Protein AF-A0A8M1HJE8-F1 (afdb_monomer_lite)

Secondary structure (DSSP, 8-state):
----TTHHHHTTGGG--PPP--------------------------------------------------------------------------------------HHHHHHHHHHHHHHHHHHH---HHHHHHHHHHHHHHHHHHHHHHHHHHHHHHHHHHHHHHHHHHHHHHHHHHHHHHHHHHHHHHHHHHHHHHHHHHHHHHHHHHHHHHHHHHHHHHHHHHHHHHHTTTS-----TTSHHHHHHHHHHHHHHHHHHHHHTT--

Structure (mmCIF, N/CA/C/O backbone):
data_AF-A0A8M1HJE8-F1
#
_entry.id   AF-A0A8M1HJE8-F1
#
loop_
_atom_site.group_PDB
_atom_site.id
_atom_site.type_symbol
_atom_site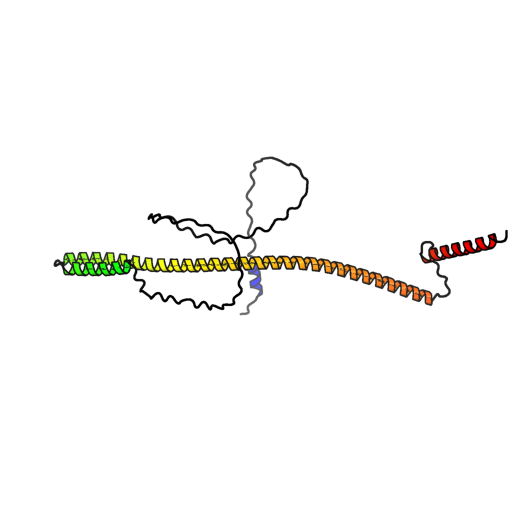.label_atom_id
_atom_site.label_alt_id
_atom_site.label_comp_id
_atom_site.label_asym_id
_atom_site.label_entity_id
_atom_site.label_seq_id
_atom_site.pdbx_PDB_ins_code
_atom_site.Cartn_x
_atom_site.Cartn_y
_atom_site.Cartn_z
_atom_site.occupancy
_atom_site.B_iso_or_equiv
_atom_site.auth_seq_id
_atom_site.auth_comp_id
_atom_site.auth_asym_id
_atom_site.auth_atom_id
_atom_site.pdbx_PDB_model_num
ATOM 1 N N . MET A 1 1 ? -39.196 23.932 -21.242 1.00 43.84 1 MET A N 1
ATOM 2 C CA . MET A 1 1 ? -37.961 24.444 -20.602 1.00 43.84 1 MET A CA 1
ATOM 3 C C . MET A 1 1 ? -36.774 23.650 -21.133 1.00 43.84 1 MET A C 1
ATOM 5 O O . MET A 1 1 ? -36.752 22.443 -20.948 1.00 43.84 1 MET A O 1
ATOM 9 N N . LYS A 1 2 ? -35.851 24.281 -21.873 1.00 47.44 2 LYS A N 1
ATOM 10 C CA . LYS A 1 2 ? -34.682 23.615 -22.482 1.00 47.44 2 LYS A CA 1
ATOM 11 C C . LYS A 1 2 ? -33.424 23.936 -21.665 1.00 47.44 2 LYS A C 1
ATOM 13 O O . LYS A 1 2 ? -33.101 25.103 -21.463 1.00 47.44 2 LYS A O 1
ATOM 18 N N . TRP A 1 3 ? -32.752 22.897 -21.177 1.00 41.84 3 TRP A N 1
ATOM 19 C CA . TRP A 1 3 ? -31.514 22.971 -20.397 1.00 41.84 3 TRP A CA 1
ATOM 20 C C . TRP A 1 3 ? -30.342 23.331 -21.319 1.00 41.84 3 TRP A C 1
ATOM 22 O O . TRP A 1 3 ? -30.126 22.670 -22.330 1.00 41.84 3 TRP A O 1
ATOM 32 N N . ASN A 1 4 ? -29.605 24.397 -20.987 1.00 61.12 4 ASN A N 1
ATOM 33 C CA . ASN A 1 4 ? -28.489 24.896 -21.790 1.00 61.12 4 ASN A CA 1
ATOM 34 C C . ASN A 1 4 ? -27.142 24.677 -21.053 1.00 61.12 4 ASN A C 1
ATOM 36 O O . ASN A 1 4 ? -26.927 25.285 -19.999 1.00 61.12 4 ASN A O 1
ATOM 40 N N . PRO A 1 5 ? -26.221 23.836 -21.564 1.00 53.62 5 PRO A N 1
ATOM 41 C CA . PRO A 1 5 ? -25.025 23.385 -20.836 1.00 53.62 5 PRO A CA 1
ATOM 42 C C . PRO A 1 5 ? -23.894 24.426 -20.723 1.00 53.62 5 PRO A C 1
ATOM 44 O O . PRO A 1 5 ? -22.939 24.217 -19.978 1.00 53.62 5 PRO A O 1
ATOM 47 N N . ARG A 1 6 ? -23.999 25.583 -21.391 1.00 55.69 6 ARG A N 1
ATOM 48 C CA . ARG A 1 6 ? -22.941 26.615 -21.387 1.00 55.69 6 ARG A CA 1
ATOM 49 C C . ARG A 1 6 ? -22.847 27.442 -20.097 1.00 55.69 6 ARG A C 1
ATOM 51 O O . ARG A 1 6 ? -21.785 27.977 -19.813 1.00 55.69 6 ARG A O 1
ATOM 58 N N . LYS A 1 7 ? -23.897 27.498 -19.265 1.00 55.22 7 LYS A N 1
ATOM 59 C CA . LYS A 1 7 ? -23.855 28.229 -17.977 1.00 55.22 7 LYS A CA 1
ATOM 60 C C . LYS A 1 7 ? -23.151 27.469 -16.841 1.00 55.22 7 LYS A C 1
ATOM 62 O O . LYS A 1 7 ? -22.822 28.070 -15.824 1.00 55.22 7 LYS A O 1
ATOM 67 N N . ALA A 1 8 ? -22.897 26.167 -16.995 1.00 52.66 8 ALA A N 1
ATOM 68 C CA . ALA A 1 8 ? -22.261 25.352 -15.954 1.00 52.66 8 ALA A CA 1
ATOM 69 C C . ALA A 1 8 ? -20.721 25.464 -15.938 1.00 52.66 8 ALA A C 1
ATOM 71 O O . ALA A 1 8 ? -20.090 25.156 -14.926 1.00 52.66 8 ALA A O 1
ATOM 72 N N . GLU A 1 9 ? -20.110 25.923 -17.032 1.00 52.03 9 GLU A N 1
ATOM 73 C CA . GLU A 1 9 ? -18.649 26.038 -17.156 1.00 52.03 9 GLU A CA 1
ATOM 74 C C . GLU A 1 9 ? -18.110 27.367 -16.593 1.00 52.03 9 GLU A C 1
ATOM 76 O O . GLU A 1 9 ? -17.032 27.417 -15.998 1.00 52.03 9 GLU A O 1
ATOM 81 N N . GLU A 1 10 ? -18.908 28.434 -16.655 1.00 50.16 10 GLU A N 1
ATOM 82 C CA . GLU A 1 10 ? -18.522 29.774 -16.191 1.00 50.16 10 GLU A CA 1
ATOM 83 C C . GLU A 1 10 ? -18.441 29.873 -14.652 1.00 50.16 10 GLU A C 1
ATOM 85 O O . GLU A 1 10 ? -17.643 30.632 -14.097 1.00 50.16 10 GLU A O 1
ATOM 90 N N . ALA A 1 11 ? -19.178 29.013 -13.938 1.00 51.72 11 ALA A N 1
ATOM 91 C CA . ALA A 1 11 ? -19.132 28.904 -12.478 1.00 51.72 11 ALA A CA 1
ATOM 92 C C . ALA A 1 11 ? -17.887 28.159 -11.946 1.00 51.72 11 ALA A C 1
ATOM 94 O O . ALA A 1 11 ? -17.546 28.295 -10.766 1.00 51.72 11 ALA A O 1
ATOM 95 N N . LYS A 1 12 ? -17.177 27.394 -12.792 1.00 53.75 12 LYS A N 1
ATOM 96 C CA . LYS A 1 12 ? -15.952 26.666 -12.402 1.00 53.75 12 LYS A CA 1
ATOM 97 C C . LYS A 1 12 ? -14.679 27.503 -12.550 1.00 53.75 12 LYS A C 1
ATOM 99 O O . LYS A 1 12 ? -13.723 27.270 -11.815 1.00 53.75 12 LYS A O 1
ATOM 104 N N . ARG A 1 13 ? -14.677 28.535 -13.401 1.00 51.91 13 ARG A N 1
ATOM 105 C CA . ARG A 1 13 ? -13.507 29.411 -13.617 1.00 51.91 13 ARG A CA 1
ATOM 106 C C . ARG A 1 13 ? -13.302 30.489 -12.542 1.00 51.91 13 ARG A C 1
ATOM 108 O O . ARG A 1 13 ? -12.218 31.050 -12.447 1.00 51.91 13 ARG A O 1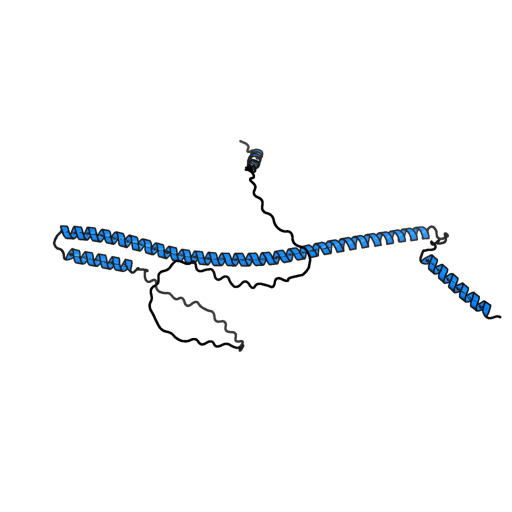
ATOM 115 N N . ARG A 1 14 ? -14.288 30.745 -11.674 1.00 50.72 14 ARG A N 1
ATOM 116 C CA . ARG A 1 14 ? -14.216 31.783 -10.619 1.00 50.72 14 ARG A CA 1
ATOM 117 C C . ARG A 1 14 ? -13.704 31.312 -9.246 1.00 50.72 14 ARG A C 1
ATOM 119 O O . ARG A 1 14 ? -13.730 32.091 -8.300 1.00 50.72 14 ARG A O 1
ATOM 126 N N . ARG A 1 15 ? -13.222 30.068 -9.098 1.00 48.94 15 ARG A N 1
ATOM 127 C CA . ARG A 1 15 ? -12.769 29.517 -7.794 1.00 48.94 15 ARG A CA 1
ATOM 128 C C . ARG A 1 15 ? -11.248 29.444 -7.595 1.00 48.94 15 ARG A C 1
ATOM 130 O O . ARG A 1 15 ? -10.791 28.913 -6.583 1.00 48.94 15 ARG A O 1
ATOM 137 N N . HIS A 1 16 ? -10.455 30.013 -8.499 1.00 46.00 16 HIS A N 1
ATOM 138 C CA . HIS A 1 16 ? -8.995 30.064 -8.371 1.00 46.00 16 HIS A CA 1
ATOM 139 C C . HIS A 1 16 ? -8.468 31.493 -8.456 1.00 46.00 16 HIS A C 1
ATOM 141 O O . HIS A 1 16 ? -7.823 31.854 -9.424 1.00 46.00 16 HIS A O 1
ATOM 147 N N . MET A 1 17 ? -8.730 32.294 -7.424 1.00 43.28 17 MET A N 1
ATOM 148 C CA . MET A 1 17 ? -7.963 33.503 -7.107 1.00 43.28 17 MET A CA 1
ATOM 149 C C . MET A 1 17 ? -8.002 33.691 -5.581 1.00 43.28 17 MET A C 1
ATOM 151 O O . MET A 1 17 ? -9.000 34.148 -5.030 1.00 43.28 17 MET A O 1
ATOM 155 N N . LYS A 1 18 ? -6.935 33.290 -4.878 1.00 44.00 18 LYS A N 1
ATOM 156 C CA . LYS A 1 18 ? -6.679 33.697 -3.485 1.00 44.00 18 LYS A CA 1
ATOM 157 C C . LYS A 1 18 ? -5.630 34.815 -3.516 1.00 44.00 18 LYS A C 1
ATOM 159 O O . LYS A 1 18 ? -4.587 34.600 -4.130 1.00 44.00 18 LYS A O 1
ATOM 164 N N . PRO A 1 19 ? -5.853 35.973 -2.871 1.00 43.25 19 PRO A N 1
ATOM 165 C CA . PRO A 1 19 ? -4.854 37.030 -2.833 1.00 43.25 19 PRO A CA 1
ATOM 166 C C . PRO A 1 19 ? -3.773 36.726 -1.785 1.00 43.25 19 PRO A C 1
ATOM 168 O O . PRO A 1 19 ? -4.069 36.428 -0.625 1.00 43.25 19 PRO A O 1
ATOM 171 N N . VAL A 1 20 ? -2.513 36.833 -2.207 1.00 37.03 20 VAL A N 1
ATOM 172 C CA . VAL A 1 20 ? -1.320 36.843 -1.351 1.00 37.03 20 VAL A CA 1
ATOM 173 C C . VAL A 1 20 ? -1.250 38.197 -0.637 1.00 37.03 20 VAL A C 1
ATOM 175 O O . VAL A 1 20 ? -1.202 39.241 -1.283 1.00 37.03 20 VAL A O 1
ATOM 178 N N . LYS A 1 21 ? -1.252 38.196 0.702 1.00 40.38 21 LYS A N 1
ATOM 179 C CA . LYS A 1 21 ? -0.988 39.391 1.518 1.00 40.38 21 LYS A CA 1
ATOM 180 C C . LYS A 1 21 ? 0.498 39.450 1.874 1.00 40.38 21 LYS A C 1
ATOM 182 O O . LYS A 1 21 ? 0.965 38.690 2.715 1.00 40.38 21 LYS A O 1
ATOM 187 N N . ASN A 1 22 ? 1.205 40.394 1.256 1.00 36.53 22 ASN A N 1
ATOM 188 C CA . ASN A 1 22 ? 2.530 40.856 1.664 1.00 36.53 22 ASN A CA 1
ATOM 189 C C . ASN A 1 22 ? 2.444 41.666 2.967 1.00 36.53 22 ASN A C 1
ATOM 191 O O . ASN A 1 22 ? 1.660 42.613 3.045 1.00 36.53 22 ASN A O 1
ATOM 195 N N . LYS A 1 23 ? 3.314 41.371 3.942 1.00 42.19 23 LYS A N 1
ATOM 196 C CA . LYS A 1 23 ? 3.724 42.319 4.991 1.00 42.19 23 LYS A CA 1
ATOM 197 C C . LYS A 1 23 ? 5.220 42.177 5.303 1.00 42.19 23 LYS A C 1
ATOM 199 O O . LYS A 1 23 ? 5.640 41.250 5.977 1.00 42.19 23 LYS A O 1
ATOM 204 N N . GLN A 1 24 ? 5.954 43.134 4.737 1.00 35.38 24 GLN A N 1
ATOM 205 C CA . GLN A 1 24 ? 7.073 43.929 5.259 1.00 35.38 24 GLN A CA 1
ATOM 206 C C . GLN A 1 24 ? 8.251 43.286 6.017 1.00 35.38 24 GLN A C 1
ATOM 208 O O . GLN A 1 24 ? 8.128 42.650 7.057 1.00 35.38 24 GLN A O 1
ATOM 213 N N . MET A 1 25 ? 9.424 43.650 5.490 1.00 33.28 25 MET A N 1
ATOM 214 C CA . MET A 1 25 ? 10.773 43.595 6.047 1.00 33.28 25 MET A CA 1
ATOM 215 C C . MET A 1 25 ? 10.902 44.254 7.428 1.00 33.28 25 MET A C 1
ATOM 217 O O . MET A 1 25 ? 10.361 45.337 7.632 1.00 33.28 25 MET A O 1
ATOM 221 N N . LYS A 1 26 ? 11.770 43.692 8.284 1.00 35.47 26 LYS A N 1
ATOM 222 C CA . LYS A 1 26 ? 12.754 44.440 9.090 1.00 35.47 26 LYS A CA 1
ATOM 223 C C . LYS A 1 26 ? 14.004 43.576 9.332 1.00 35.47 26 LYS A C 1
ATOM 225 O O . LYS A 1 26 ? 13.931 42.385 9.604 1.00 35.47 26 LYS A O 1
ATOM 230 N N . THR A 1 27 ? 15.142 44.229 9.139 1.00 35.28 27 THR A N 1
ATOM 231 C CA . THR A 1 27 ? 16.547 43.794 9.153 1.00 35.28 27 THR A CA 1
ATOM 232 C C . THR A 1 27 ? 17.050 43.293 10.508 1.00 35.28 27 THR A C 1
ATOM 234 O O . THR A 1 27 ? 16.690 43.925 11.489 1.00 35.28 27 THR A O 1
ATOM 237 N N . VAL A 1 28 ? 18.007 42.345 10.542 1.00 31.89 28 VAL A N 1
ATOM 238 C CA . VAL A 1 28 ? 19.292 42.450 11.288 1.00 31.89 28 VAL A CA 1
ATOM 239 C C . VAL A 1 28 ? 20.344 41.511 10.660 1.00 31.89 28 VAL A C 1
ATOM 241 O O . VAL A 1 28 ? 20.103 40.333 10.418 1.00 31.89 28 VAL A O 1
ATOM 244 N N . ARG A 1 29 ? 21.531 42.075 10.406 1.00 34.72 29 ARG A N 1
ATOM 245 C CA . ARG A 1 29 ? 22.786 41.444 9.959 1.00 34.72 29 ARG A CA 1
ATOM 246 C C . ARG A 1 29 ? 23.290 40.357 10.924 1.00 34.72 29 ARG A C 1
ATOM 248 O O . ARG A 1 29 ? 23.329 40.610 12.123 1.00 34.72 29 ARG A O 1
ATOM 255 N N . LYS A 1 30 ? 23.912 39.291 10.402 1.00 33.78 30 LYS A N 1
ATOM 256 C CA . LYS A 1 30 ? 25.229 38.817 10.886 1.00 33.78 30 LYS A CA 1
ATOM 257 C C . LYS A 1 30 ? 25.931 37.919 9.859 1.00 33.78 30 LYS A C 1
ATOM 259 O O . LYS A 1 30 ? 25.316 37.213 9.075 1.00 33.78 30 LYS A O 1
ATOM 264 N N . ARG A 1 31 ? 27.248 38.094 9.850 1.00 32.72 31 ARG A N 1
ATOM 265 C CA . ARG A 1 31 ? 28.279 37.756 8.863 1.00 32.72 31 ARG A CA 1
ATOM 266 C C . ARG A 1 31 ? 28.996 36.462 9.262 1.00 32.72 31 ARG A C 1
ATOM 268 O O . ARG A 1 31 ? 29.091 36.203 10.457 1.00 32.72 31 ARG A O 1
ATOM 275 N N . SER A 1 32 ? 29.604 35.796 8.270 1.00 30.22 32 SER A N 1
ATOM 276 C CA . SER A 1 32 ? 30.678 34.765 8.298 1.00 30.22 32 SER A CA 1
ATOM 277 C C . SER A 1 32 ? 30.216 33.428 7.704 1.00 30.22 32 SER A C 1
ATOM 279 O O . SER A 1 32 ? 29.092 33.027 7.949 1.00 30.22 32 SER A O 1
ATOM 281 N N . LYS A 1 33 ? 30.976 32.684 6.895 1.00 31.39 33 LYS A N 1
ATOM 282 C CA . LYS A 1 33 ? 32.344 32.780 6.353 1.00 31.39 33 LYS A CA 1
ATOM 283 C C . LYS A 1 33 ? 32.373 31.836 5.134 1.00 31.39 33 LYS A C 1
ATOM 285 O O . LYS A 1 33 ? 31.852 30.731 5.219 1.00 31.39 33 LYS A O 1
ATOM 290 N N . LEU A 1 34 ? 32.984 32.271 4.034 1.00 33.50 34 LEU A N 1
ATOM 291 C CA . LEU A 1 34 ? 33.408 31.418 2.919 1.00 33.50 34 LEU A CA 1
ATOM 292 C C . LEU A 1 34 ? 34.716 30.723 3.304 1.00 33.50 34 LEU A C 1
ATOM 294 O O . LEU A 1 34 ? 35.646 31.428 3.692 1.00 33.50 34 LEU A O 1
ATOM 298 N N . ILE A 1 35 ? 34.803 29.398 3.149 1.00 33.41 35 ILE A N 1
ATOM 299 C CA . ILE A 1 35 ? 36.072 28.667 3.017 1.00 33.41 35 ILE A CA 1
ATOM 300 C C . ILE A 1 35 ? 35.900 27.521 2.005 1.00 33.41 35 ILE A C 1
ATOM 302 O O . ILE A 1 35 ? 35.120 26.606 2.232 1.00 33.41 35 ILE A O 1
ATOM 306 N N . SER A 1 36 ? 36.687 27.641 0.931 1.00 28.95 36 SER A N 1
ATOM 307 C CA . SER A 1 36 ? 37.431 26.618 0.177 1.00 28.95 36 SER A CA 1
ATOM 308 C C . SER A 1 36 ? 36.707 25.444 -0.489 1.00 28.95 36 SER A C 1
ATOM 310 O O . SER A 1 36 ? 36.021 24.655 0.146 1.00 28.95 36 SER A O 1
ATOM 312 N N . GLY A 1 37 ? 36.978 25.285 -1.789 1.00 27.31 37 GLY A N 1
ATOM 313 C CA . GLY A 1 37 ? 36.581 24.129 -2.589 1.00 27.31 37 GLY A CA 1
ATOM 314 C C . GLY A 1 37 ? 37.607 22.989 -2.646 1.00 27.31 37 GLY A C 1
ATOM 315 O O . GLY A 1 37 ? 38.661 23.059 -2.011 1.00 27.31 37 GLY A O 1
ATOM 316 N N . ARG A 1 38 ? 37.277 22.028 -3.536 1.00 30.14 38 ARG A N 1
ATOM 317 C CA . ARG A 1 38 ? 38.020 20.818 -3.982 1.00 30.14 38 ARG A CA 1
ATOM 318 C C . ARG A 1 38 ? 38.029 19.691 -2.927 1.00 30.14 38 ARG A C 1
ATOM 320 O O . ARG A 1 38 ? 38.226 19.983 -1.763 1.00 30.14 38 ARG A O 1
ATOM 327 N N . SER A 1 39 ? 37.804 18.404 -3.200 1.00 28.06 39 SER A N 1
ATOM 328 C CA . SER A 1 39 ? 37.804 17.523 -4.387 1.00 28.06 39 SER A CA 1
ATOM 329 C C . SER A 1 39 ? 36.926 16.278 -4.105 1.00 28.06 39 SER A C 1
ATOM 331 O O . SER A 1 39 ? 36.383 16.188 -3.010 1.00 28.06 39 SER A O 1
ATOM 333 N N . SER A 1 40 ? 36.833 15.354 -5.079 1.00 31.95 40 SER A N 1
ATOM 334 C CA . SER A 1 40 ? 36.495 13.907 -5.026 1.00 31.95 40 SER A CA 1
ATOM 335 C C . SER A 1 40 ? 36.413 13.255 -3.632 1.00 31.95 40 SER A C 1
ATOM 337 O O . SER A 1 40 ? 37.201 13.583 -2.758 1.00 31.95 40 SER A O 1
ATOM 339 N N . ASP A 1 41 ? 35.564 12.267 -3.358 1.00 26.31 41 ASP A N 1
ATOM 340 C CA . ASP A 1 41 ? 35.343 11.040 -4.124 1.00 26.31 41 ASP A CA 1
ATOM 341 C C . ASP A 1 41 ? 34.087 10.312 -3.592 1.00 26.31 41 ASP A C 1
ATOM 343 O O . ASP A 1 41 ? 33.594 10.587 -2.499 1.00 26.31 41 ASP A O 1
ATOM 347 N N . SER A 1 42 ? 33.591 9.409 -4.425 1.00 40.16 42 SER A N 1
ATOM 348 C CA . SER A 1 42 ? 32.576 8.371 -4.261 1.00 40.16 42 SER A CA 1
ATOM 349 C C . SER A 1 42 ? 32.351 7.847 -2.835 1.00 40.16 42 SER A C 1
ATOM 351 O O . SER A 1 42 ? 33.286 7.420 -2.164 1.00 40.16 42 SER A O 1
ATOM 353 N N . GLN A 1 43 ? 31.082 7.736 -2.425 1.00 30.38 43 GLN A N 1
ATOM 354 C CA . GLN A 1 43 ? 30.695 6.830 -1.344 1.00 30.38 43 GLN A CA 1
ATOM 355 C C . GLN A 1 43 ? 29.406 6.088 -1.704 1.00 30.38 43 GLN A C 1
ATOM 357 O O . GLN A 1 43 ? 28.329 6.673 -1.833 1.00 30.38 43 GLN A O 1
ATOM 362 N N . GLU A 1 44 ? 29.563 4.779 -1.894 1.00 36.62 44 GLU A N 1
ATOM 363 C CA . GLU A 1 44 ? 28.493 3.794 -1.909 1.00 36.62 44 GLU A CA 1
ATOM 364 C C . GLU A 1 44 ? 27.800 3.781 -0.542 1.00 36.62 44 GLU A C 1
ATOM 366 O O . GLU A 1 44 ? 28.408 3.466 0.482 1.00 36.62 44 GLU A O 1
ATOM 371 N N . GLU A 1 45 ? 26.510 4.107 -0.512 1.00 30.48 45 GLU A N 1
ATOM 372 C CA . GLU A 1 45 ? 25.685 3.895 0.674 1.00 30.48 45 GLU A CA 1
ATOM 373 C C . GLU A 1 45 ? 25.160 2.459 0.653 1.00 30.48 45 GLU A C 1
ATOM 375 O O . GLU A 1 45 ? 24.249 2.089 -0.093 1.00 30.48 45 GLU A O 1
ATOM 380 N N . SER A 1 46 ? 25.818 1.660 1.488 1.00 33.22 46 SER A N 1
ATOM 381 C CA . SER A 1 46 ? 25.480 0.291 1.840 1.00 33.22 46 SER A CA 1
ATOM 382 C C . SER A 1 46 ? 24.058 0.165 2.389 1.00 33.22 46 SER A C 1
ATOM 384 O O . SER A 1 46 ? 23.548 1.001 3.137 1.00 33.22 46 SER A O 1
ATOM 386 N N . GLU A 1 47 ? 23.440 -0.954 2.032 1.00 40.25 47 GLU A N 1
ATOM 387 C CA . GLU A 1 47 ? 22.111 -1.393 2.429 1.00 40.25 47 GLU A CA 1
ATOM 388 C C . GLU A 1 47 ? 21.933 -1.394 3.955 1.00 40.25 47 GLU A C 1
ATOM 390 O O . GLU A 1 47 ? 22.431 -2.261 4.677 1.00 40.25 47 GLU A O 1
ATOM 395 N N . SER A 1 48 ? 21.152 -0.442 4.470 1.00 34.53 48 SER A N 1
ATOM 396 C CA . SER A 1 48 ? 20.653 -0.528 5.840 1.00 34.53 48 SER A CA 1
ATOM 397 C C . SER A 1 48 ? 19.427 -1.441 5.873 1.00 34.53 48 SER A C 1
ATOM 399 O O . SER A 1 48 ? 18.314 -1.086 5.480 1.00 34.53 48 SER A O 1
ATOM 401 N N . GLY A 1 49 ? 19.653 -2.667 6.350 1.00 34.22 49 GLY A N 1
ATOM 402 C CA . GLY A 1 49 ? 18.604 -3.629 6.659 1.00 34.22 49 GLY A CA 1
ATOM 403 C C . GLY A 1 49 ? 17.538 -2.998 7.553 1.00 34.22 49 GLY A C 1
ATOM 404 O O . GLY A 1 49 ? 17.803 -2.574 8.683 1.00 34.22 49 GLY A O 1
ATOM 405 N N . THR A 1 50 ? 16.306 -2.948 7.051 1.00 36.22 50 THR A N 1
ATOM 406 C CA . THR A 1 50 ? 15.151 -2.478 7.810 1.00 36.22 50 THR A CA 1
ATOM 407 C C . THR A 1 50 ? 14.794 -3.529 8.853 1.00 36.22 50 THR A C 1
ATOM 409 O O . THR A 1 50 ? 14.032 -4.468 8.630 1.00 36.22 50 THR A O 1
ATOM 412 N N . LYS A 1 51 ? 15.384 -3.364 10.040 1.00 37.12 51 LYS A N 1
ATOM 413 C CA . LYS A 1 51 ? 14.939 -4.014 11.271 1.00 37.12 51 LYS A CA 1
ATOM 414 C C . LYS A 1 51 ? 13.437 -3.778 11.405 1.00 37.12 51 LYS A C 1
ATOM 416 O O . LYS A 1 51 ? 12.995 -2.631 11.450 1.00 37.12 51 LYS A O 1
ATOM 421 N N . GLN A 1 52 ? 12.679 -4.873 11.464 1.00 49.00 52 GLN A N 1
ATOM 422 C CA . GLN A 1 52 ? 11.246 -4.893 11.734 1.00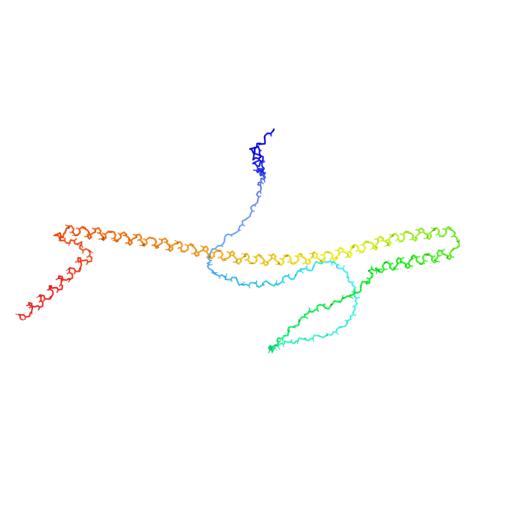 49.00 52 GLN A CA 1
ATOM 423 C C . GLN A 1 52 ? 10.912 -3.905 12.852 1.00 49.00 52 GLN A C 1
ATOM 425 O O . GLN A 1 52 ? 11.255 -4.106 14.022 1.00 49.00 52 GLN A O 1
ATOM 430 N N . GLN A 1 53 ? 10.237 -2.821 12.482 1.00 46.50 53 GLN A N 1
ATOM 431 C CA . GLN A 1 53 ? 9.722 -1.848 13.423 1.00 46.50 53 GLN A CA 1
ATOM 432 C C . GLN A 1 53 ? 8.531 -2.487 14.137 1.00 46.50 53 GLN A C 1
ATOM 434 O O . GLN A 1 53 ? 7.379 -2.356 13.732 1.00 46.50 53 GLN A O 1
ATOM 439 N N . LYS A 1 54 ? 8.846 -3.220 15.208 1.00 44.97 54 LYS A N 1
ATOM 440 C CA . LYS A 1 54 ? 7.908 -3.706 16.218 1.00 44.97 54 LYS A CA 1
ATOM 441 C C . LYS A 1 54 ? 6.996 -2.536 16.584 1.00 44.97 54 LYS A C 1
ATOM 443 O O . LYS A 1 54 ? 7.470 -1.549 17.150 1.00 44.97 54 LYS A O 1
ATOM 448 N N . CYS A 1 55 ? 5.724 -2.609 16.183 1.00 40.38 55 CYS A N 1
ATOM 449 C CA . CYS A 1 55 ? 4.747 -1.558 16.438 1.00 40.38 55 CYS A CA 1
ATOM 450 C C . CYS A 1 55 ? 4.827 -1.170 17.915 1.00 40.38 55 CYS A C 1
ATOM 452 O O . CYS A 1 55 ? 4.645 -2.012 18.798 1.00 40.38 55 CYS A O 1
ATOM 454 N N . ARG A 1 56 ? 5.197 0.091 18.167 1.00 41.66 56 ARG A N 1
ATOM 455 C CA . ARG A 1 56 ? 5.341 0.629 19.514 1.00 41.66 56 ARG A CA 1
ATOM 456 C C . ARG A 1 56 ? 4.026 0.407 20.251 1.00 41.66 56 ARG A C 1
ATOM 458 O O . ARG A 1 56 ? 2.969 0.853 19.812 1.00 41.66 56 ARG A O 1
ATOM 465 N N . LYS A 1 57 ? 4.133 -0.329 21.353 1.00 41.47 57 LYS A N 1
ATOM 466 C CA . LYS A 1 57 ? 3.097 -0.527 22.359 1.00 41.47 57 LYS A CA 1
ATOM 467 C C . LYS A 1 57 ? 2.641 0.869 22.786 1.00 41.47 57 LYS A C 1
ATOM 469 O O . LYS A 1 57 ? 3.457 1.645 23.276 1.00 41.47 57 LYS A O 1
ATOM 474 N N . VAL A 1 58 ? 1.385 1.208 22.510 1.00 36.00 58 VAL A N 1
ATOM 475 C CA . VAL A 1 58 ? 0.768 2.443 23.000 1.00 36.00 58 VAL A CA 1
ATOM 476 C C . VAL A 1 58 ? 0.821 2.366 24.523 1.00 36.00 58 VAL A C 1
ATOM 478 O O . VAL A 1 58 ? 0.204 1.488 25.125 1.00 36.00 58 VAL A O 1
ATOM 481 N N . LEU A 1 59 ? 1.672 3.204 25.112 1.00 36.66 59 LEU A N 1
ATOM 482 C CA . LEU A 1 59 ? 1.854 3.332 26.550 1.00 36.66 59 LEU A CA 1
ATOM 483 C C . LEU A 1 59 ? 0.549 3.869 27.145 1.00 36.66 59 LEU A C 1
ATOM 485 O O . LEU A 1 59 ? 0.113 4.962 26.796 1.00 36.66 59 LEU A O 1
ATOM 489 N N . SER A 1 60 ? -0.056 3.078 28.027 1.00 30.89 60 SER A N 1
ATOM 490 C CA . SER A 1 60 ? -1.004 3.548 29.032 1.00 30.89 60 SER A CA 1
ATOM 491 C C . SER A 1 60 ? -0.291 3.435 30.377 1.00 30.89 60 SER A C 1
ATOM 493 O O . SER A 1 60 ? 0.322 2.405 30.652 1.00 30.89 60 SER A O 1
ATOM 495 N N . SER A 1 61 ? -0.322 4.537 31.117 1.00 31.67 61 SER A N 1
ATOM 496 C CA . SER A 1 61 ? 0.480 4.887 32.292 1.00 31.67 61 SER A CA 1
ATOM 497 C C . SER A 1 61 ? 0.384 3.911 33.474 1.00 31.67 61 SER A C 1
ATOM 499 O O . SER A 1 61 ? -0.687 3.371 33.725 1.00 31.67 61 SER A O 1
ATOM 501 N N . GLU A 1 62 ? 1.532 3.739 34.145 1.00 36.06 62 GLU A N 1
ATOM 502 C CA . GLU A 1 62 ? 1.780 3.620 35.597 1.00 36.06 62 GLU A CA 1
ATOM 503 C C . GLU A 1 62 ? 0.594 3.221 36.497 1.00 36.06 62 GLU A C 1
ATOM 505 O O . GLU A 1 62 ? -0.291 4.042 36.681 1.00 36.06 62 GLU A O 1
ATOM 510 N N . GLU A 1 63 ? 0.639 2.027 37.108 1.00 32.06 63 GLU A N 1
ATOM 511 C CA . GLU A 1 63 ? 0.565 1.816 38.570 1.00 32.06 63 GLU A CA 1
ATOM 512 C C . GLU A 1 63 ? 1.314 0.510 38.906 1.00 32.06 63 GLU A C 1
ATOM 514 O O . GLU A 1 63 ? 1.208 -0.494 38.195 1.00 32.06 63 GLU A O 1
ATOM 519 N N . LYS A 1 64 ? 2.163 0.570 39.937 1.00 37.50 64 LYS A N 1
ATOM 520 C CA . LYS A 1 64 ? 2.978 -0.534 40.449 1.00 37.50 64 LYS A CA 1
ATOM 521 C C . LYS A 1 64 ? 2.229 -1.224 41.579 1.00 37.50 64 LYS A C 1
ATOM 523 O O . LYS A 1 64 ? 1.891 -0.551 42.542 1.00 37.50 64 LYS A O 1
ATOM 528 N N . GLU A 1 65 ? 2.155 -2.548 41.541 1.00 33.12 65 GLU A N 1
ATOM 529 C CA . GLU A 1 65 ? 2.053 -3.355 42.756 1.00 33.12 65 GLU A CA 1
ATOM 530 C C . GLU A 1 65 ? 3.072 -4.497 42.677 1.00 33.12 65 GLU A C 1
ATOM 532 O O . GLU A 1 65 ? 3.196 -5.198 41.670 1.00 33.12 65 GLU A O 1
ATOM 537 N N . HIS A 1 66 ? 3.888 -4.561 43.726 1.00 36.16 66 HIS A N 1
ATOM 538 C CA . HIS A 1 66 ? 4.879 -5.586 44.012 1.00 36.16 66 HIS A CA 1
ATOM 539 C C . HIS A 1 66 ? 4.166 -6.884 44.398 1.00 36.16 66 HIS A C 1
ATOM 541 O O . HIS A 1 66 ? 3.305 -6.842 45.266 1.00 36.16 66 HIS A O 1
ATOM 547 N N . GLU A 1 67 ? 4.615 -8.024 43.875 1.00 35.31 67 GLU A N 1
ATOM 548 C CA . GLU A 1 67 ? 4.884 -9.177 44.738 1.00 35.31 67 GLU A CA 1
ATOM 549 C C . GLU A 1 67 ? 5.888 -10.140 44.091 1.00 35.31 67 GLU A C 1
ATOM 551 O O . GLU A 1 67 ? 5.867 -10.415 42.889 1.00 35.31 67 GLU A O 1
ATOM 556 N N . ASP A 1 68 ? 6.829 -10.569 44.926 1.00 32.69 68 ASP A N 1
ATOM 557 C CA . ASP A 1 68 ? 7.997 -11.384 44.632 1.00 32.69 68 ASP A CA 1
ATOM 558 C C . ASP A 1 68 ? 7.638 -12.837 44.307 1.00 32.69 68 ASP A C 1
ATOM 560 O O . ASP A 1 68 ? 6.899 -13.471 45.051 1.00 32.69 68 ASP A O 1
ATOM 564 N N . THR A 1 69 ? 8.277 -13.438 43.295 1.00 36.47 69 THR A N 1
ATOM 565 C CA . THR A 1 69 ? 8.607 -14.878 43.321 1.00 36.47 69 THR A CA 1
ATOM 566 C C . THR A 1 69 ? 9.846 -15.177 42.459 1.00 36.47 69 THR A C 1
ATOM 568 O O . THR A 1 69 ? 9.801 -15.228 41.233 1.00 36.47 69 THR A O 1
ATOM 571 N N . SER A 1 70 ? 10.972 -15.298 43.168 1.00 35.19 70 SER A N 1
ATOM 572 C CA . SER A 1 70 ? 12.147 -16.171 42.975 1.00 35.19 70 SER A CA 1
ATOM 573 C C . SER A 1 70 ? 12.652 -16.588 41.570 1.00 35.19 70 SER A C 1
ATOM 575 O O . SER A 1 70 ? 12.120 -17.436 40.864 1.00 35.19 70 SER A O 1
ATOM 577 N N . TRP A 1 71 ? 13.848 -16.069 41.273 1.00 31.83 71 TRP A N 1
ATOM 578 C CA . TRP A 1 71 ? 15.018 -16.664 40.607 1.00 31.83 71 TRP A CA 1
ATOM 579 C C . TRP A 1 71 ? 14.973 -18.131 40.120 1.00 31.83 71 TRP A C 1
ATOM 581 O O . TRP A 1 71 ? 15.000 -19.059 40.925 1.00 31.83 71 TRP A O 1
ATOM 591 N N . ALA A 1 72 ? 15.206 -18.335 38.813 1.00 32.78 72 ALA A N 1
ATOM 592 C CA . ALA A 1 72 ? 15.958 -19.493 38.306 1.00 32.78 72 ALA A CA 1
ATOM 593 C C . ALA A 1 72 ? 16.664 -19.218 36.954 1.00 32.78 72 ALA A C 1
ATOM 595 O O . ALA A 1 72 ? 16.073 -19.276 35.884 1.00 32.78 72 ALA A O 1
ATOM 596 N N . LYS A 1 73 ? 17.966 -18.931 37.072 1.00 34.97 73 LYS A N 1
ATOM 597 C CA . LYS A 1 73 ? 19.124 -19.348 36.250 1.00 34.97 73 LYS A CA 1
ATOM 598 C C . LYS A 1 73 ? 19.089 -19.225 34.712 1.00 34.97 73 LYS A C 1
ATOM 600 O O . LYS A 1 73 ? 18.443 -19.963 33.981 1.00 34.97 73 LYS A O 1
ATOM 605 N N . VAL A 1 74 ? 20.008 -18.373 34.257 1.00 38.16 74 VAL A N 1
ATOM 606 C CA . VAL A 1 74 ? 20.669 -18.352 32.947 1.00 38.16 74 VAL A CA 1
ATOM 607 C C . VAL A 1 74 ? 21.210 -19.735 32.559 1.00 38.16 74 VAL A C 1
ATOM 609 O O . VAL A 1 74 ? 22.005 -20.312 33.297 1.00 38.16 74 VAL A O 1
ATOM 612 N N . SER A 1 75 ? 20.935 -20.179 31.333 1.00 37.97 75 SER A N 1
ATOM 613 C CA . SER A 1 75 ? 21.918 -20.929 30.546 1.00 37.97 75 SER A CA 1
ATOM 614 C C . SER A 1 75 ? 21.818 -20.548 29.066 1.00 37.97 75 SER A C 1
ATOM 616 O O . SER A 1 75 ? 20.820 -20.748 28.377 1.00 37.97 75 SER A O 1
ATOM 618 N N . ARG A 1 76 ? 22.892 -19.918 28.581 1.00 38.94 76 ARG A N 1
ATOM 619 C CA . ARG A 1 76 ? 23.187 -19.756 27.157 1.00 38.94 76 ARG A CA 1
ATOM 620 C C . ARG A 1 76 ? 23.788 -21.073 26.680 1.00 38.94 76 ARG A C 1
ATOM 622 O O . ARG A 1 76 ? 24.773 -21.518 27.255 1.00 38.94 76 ARG A O 1
ATOM 629 N N . SER A 1 77 ? 23.280 -21.622 25.587 1.00 35.97 77 SER A N 1
ATOM 630 C CA . SER A 1 77 ? 24.018 -22.581 24.768 1.00 35.97 77 SER A CA 1
ATOM 631 C C . SER A 1 77 ? 23.844 -22.201 23.302 1.00 35.97 77 SER A C 1
ATOM 633 O O . SER A 1 77 ? 22.731 -22.044 22.802 1.00 35.97 77 SER A O 1
ATOM 635 N N . ARG A 1 78 ? 24.975 -21.953 22.642 1.00 37.53 78 ARG A N 1
ATOM 636 C CA . ARG A 1 78 ? 25.094 -21.788 21.196 1.00 37.53 78 ARG A CA 1
ATOM 637 C C . ARG A 1 78 ? 25.486 -23.146 20.606 1.00 37.53 78 ARG A C 1
ATOM 639 O O . ARG A 1 78 ? 26.375 -23.783 21.154 1.00 37.53 78 ARG A O 1
ATOM 646 N N . LYS A 1 79 ? 24.979 -23.391 19.389 1.00 34.56 79 LYS A N 1
ATOM 647 C CA . LYS A 1 79 ? 25.686 -23.923 18.201 1.00 34.56 79 LYS A CA 1
ATOM 648 C C . LYS A 1 79 ? 25.224 -25.304 17.685 1.00 34.56 79 LYS A C 1
ATOM 650 O O . LYS A 1 79 ? 25.382 -26.321 18.338 1.00 34.56 79 LYS A O 1
ATOM 655 N N . SER A 1 80 ? 24.805 -25.242 16.414 1.00 31.91 80 SER A N 1
ATOM 656 C CA . SER A 1 80 ? 24.994 -26.201 15.310 1.00 31.91 80 SER A CA 1
ATOM 657 C C . SER A 1 80 ? 24.008 -27.351 15.056 1.00 31.91 80 SER A C 1
ATOM 659 O O . SER A 1 80 ? 23.969 -28.350 15.754 1.00 31.91 80 SER A O 1
ATOM 661 N N . SER A 1 81 ? 23.299 -27.180 13.929 1.00 36.56 81 SER A N 1
ATOM 662 C CA . SER A 1 81 ? 23.184 -28.087 12.771 1.00 36.56 81 SER A CA 1
ATOM 663 C C . SER A 1 81 ? 23.060 -29.597 12.999 1.00 36.56 81 SER A C 1
ATOM 665 O O . SER A 1 81 ? 24.042 -30.272 13.295 1.00 36.56 81 SER A O 1
ATOM 667 N N . SER A 1 82 ? 21.914 -30.141 12.596 1.00 34.81 82 SER A N 1
ATOM 668 C CA . SER A 1 82 ? 21.858 -31.346 11.762 1.00 34.81 82 SER A CA 1
ATOM 669 C C . SER A 1 82 ? 20.563 -31.331 10.961 1.00 34.81 82 SER A C 1
ATOM 671 O O . SER A 1 82 ? 19.471 -31.267 11.521 1.00 34.81 82 SER A O 1
ATOM 673 N N . GLY A 1 83 ? 20.707 -31.310 9.637 1.00 35.53 83 GLY A N 1
ATOM 674 C CA . GLY A 1 83 ? 19.602 -31.497 8.716 1.00 35.53 83 GLY A CA 1
ATOM 675 C C . GLY A 1 83 ? 19.176 -32.955 8.735 1.00 35.53 83 GLY A C 1
ATOM 676 O O . GLY A 1 83 ? 20.009 -33.844 8.598 1.00 35.53 83 GLY A O 1
ATOM 677 N N . THR A 1 84 ? 17.880 -33.188 8.880 1.00 34.91 84 THR A N 1
ATOM 678 C CA . THR A 1 84 ? 17.246 -34.425 8.438 1.00 34.91 84 THR A CA 1
ATOM 679 C C . THR A 1 84 ? 15.927 -34.054 7.781 1.00 34.91 84 THR A C 1
ATOM 681 O O . THR A 1 84 ? 15.046 -33.431 8.367 1.00 34.91 84 THR A O 1
ATOM 684 N N . SER A 1 85 ? 15.875 -34.372 6.494 1.00 42.00 85 SER A N 1
ATOM 685 C CA . SER A 1 85 ? 14.683 -34.425 5.666 1.00 42.00 85 SER A CA 1
ATOM 686 C C . SER A 1 85 ? 13.767 -35.513 6.220 1.00 42.00 85 SER A C 1
ATOM 688 O O . SER A 1 85 ? 14.146 -36.683 6.202 1.00 42.00 85 SER A O 1
ATOM 690 N N . ALA A 1 86 ? 12.572 -35.141 6.661 1.00 36.09 86 ALA A N 1
ATOM 691 C CA . ALA A 1 86 ? 11.436 -36.046 6.690 1.00 36.09 86 ALA A CA 1
ATOM 692 C C . ALA A 1 86 ? 10.155 -35.223 6.568 1.00 36.09 86 ALA A C 1
ATOM 694 O O . ALA A 1 86 ? 9.806 -34.421 7.435 1.00 36.09 86 ALA A O 1
ATOM 695 N N . ASP A 1 87 ? 9.524 -35.428 5.424 1.00 43.66 87 ASP A N 1
ATOM 696 C CA . ASP A 1 87 ? 8.164 -35.069 5.082 1.00 43.66 87 ASP A CA 1
ATOM 697 C C . ASP A 1 87 ? 7.198 -35.498 6.199 1.00 43.66 87 ASP A C 1
ATOM 699 O O . ASP A 1 87 ? 7.181 -36.656 6.620 1.00 43.66 87 ASP A O 1
ATOM 703 N N . ALA A 1 88 ? 6.444 -34.543 6.732 1.00 42.25 88 ALA A N 1
ATOM 704 C CA . ALA A 1 88 ? 5.366 -34.799 7.676 1.00 42.25 88 ALA A CA 1
ATOM 705 C C . ALA A 1 88 ? 4.370 -33.645 7.589 1.00 42.25 88 ALA A C 1
ATOM 707 O O . ALA A 1 88 ? 4.407 -32.677 8.355 1.00 42.25 88 ALA A O 1
ATOM 708 N N . GLU A 1 89 ? 3.474 -33.778 6.619 1.00 50.16 89 GLU A N 1
ATOM 709 C CA . GLU A 1 89 ? 2.212 -33.066 6.499 1.00 50.16 89 GLU A CA 1
ATOM 710 C C . GLU A 1 89 ? 1.399 -33.220 7.800 1.00 50.16 89 GLU A C 1
ATOM 712 O O . GLU A 1 89 ? 0.601 -34.134 7.985 1.00 50.16 89 GLU A O 1
ATOM 717 N N . LYS A 1 90 ? 1.645 -32.331 8.769 1.00 43.31 90 LYS A N 1
ATOM 718 C CA . LYS A 1 90 ? 0.806 -32.175 9.960 1.00 43.31 90 LYS A CA 1
ATOM 719 C C . LYS A 1 90 ? -0.162 -31.030 9.725 1.00 43.31 90 LYS A C 1
ATOM 721 O O . LYS A 1 90 ? 0.131 -29.860 9.981 1.00 43.31 90 LYS A O 1
ATOM 726 N N . THR A 1 91 ? -1.347 -31.406 9.261 1.00 42.31 91 THR A N 1
ATOM 727 C CA . THR A 1 91 ? -2.580 -30.630 9.369 1.00 42.31 91 THR A CA 1
ATOM 728 C C . THR A 1 91 ? -2.761 -30.171 10.816 1.00 42.31 91 THR A C 1
ATOM 730 O O . THR A 1 91 ? -3.158 -30.940 11.691 1.00 42.31 91 THR A O 1
ATOM 733 N N . ASN A 1 92 ? -2.440 -28.907 11.084 1.00 40.47 92 ASN A N 1
ATOM 734 C CA . ASN A 1 92 ? -2.760 -28.259 12.347 1.00 40.47 92 ASN A CA 1
ATOM 735 C C . ASN A 1 92 ? -4.257 -27.941 12.333 1.00 40.47 92 ASN A C 1
ATOM 737 O O . ASN A 1 92 ? -4.671 -26.871 11.890 1.00 40.47 92 ASN A O 1
ATOM 741 N N . ILE A 1 93 ? -5.068 -28.895 12.785 1.00 49.72 93 ILE A N 1
ATOM 742 C CA . ILE A 1 93 ? -6.436 -28.625 13.221 1.00 49.72 93 ILE A CA 1
ATOM 743 C C . ILE A 1 93 ? -6.301 -27.720 14.452 1.00 49.72 93 ILE A C 1
ATOM 745 O O . ILE A 1 93 ? -5.676 -28.139 15.430 1.00 49.72 93 ILE A O 1
ATOM 749 N N . PRO A 1 94 ? -6.805 -26.474 14.429 1.00 42.22 94 PRO A N 1
ATOM 750 C CA . PRO A 1 94 ? -6.799 -25.656 15.623 1.00 42.22 94 PRO A CA 1
ATOM 751 C C . PRO A 1 94 ? -7.770 -26.287 16.618 1.00 42.22 94 PRO A C 1
ATOM 753 O O . PRO A 1 94 ? -8.971 -26.359 16.370 1.00 42.22 94 PRO A O 1
ATOM 756 N N . ASP A 1 95 ? -7.194 -26.773 17.716 1.00 37.53 95 ASP A N 1
ATOM 757 C CA . ASP A 1 95 ? -7.870 -27.237 18.919 1.00 37.53 95 ASP A CA 1
ATOM 758 C C . ASP A 1 95 ? -8.877 -26.167 19.357 1.00 37.53 95 ASP A C 1
ATOM 760 O O . ASP A 1 95 ? -8.521 -25.086 19.845 1.00 37.53 95 ASP A O 1
ATOM 764 N N . ASP A 1 96 ? -10.143 -26.455 19.067 1.00 42.62 96 ASP A N 1
ATOM 765 C CA . ASP A 1 96 ? -11.305 -25.640 19.366 1.00 42.62 96 ASP A CA 1
ATOM 766 C C . ASP A 1 96 ? -11.485 -25.665 20.883 1.00 42.62 96 ASP A C 1
ATOM 768 O O . ASP A 1 96 ? -12.285 -26.421 21.442 1.00 42.62 96 ASP A O 1
ATOM 772 N N . ARG A 1 97 ? -10.694 -24.836 21.577 1.00 42.50 97 ARG A N 1
ATOM 773 C CA . ARG A 1 97 ? -10.933 -24.462 22.967 1.00 42.50 97 ARG A CA 1
ATOM 774 C C . ARG A 1 97 ? -12.234 -23.674 23.011 1.00 42.50 97 ARG A C 1
ATOM 776 O O . ARG A 1 97 ? -12.256 -22.454 23.165 1.00 42.50 97 ARG A O 1
ATOM 783 N N . LYS A 1 98 ? -13.330 -24.426 22.951 1.00 45.25 98 LYS A N 1
ATOM 784 C CA . LYS A 1 98 ? -14.633 -24.114 23.517 1.00 45.25 98 LYS A CA 1
ATOM 785 C C . LYS A 1 98 ? -14.439 -23.909 25.015 1.00 45.25 98 LYS A C 1
ATOM 787 O O . LYS A 1 98 ? -14.827 -24.737 25.839 1.00 45.25 98 LYS A O 1
ATOM 792 N N . SER A 1 99 ? -13.841 -22.782 25.400 1.00 47.59 99 SER A N 1
ATOM 793 C CA . SER A 1 99 ? -14.078 -22.236 26.723 1.00 47.59 99 SER A CA 1
ATOM 794 C C . SER A 1 99 ? -15.527 -21.779 26.712 1.00 47.59 99 SER A C 1
ATOM 796 O O . SER A 1 99 ? -15.857 -20.702 26.215 1.00 47.59 99 SER A O 1
ATOM 798 N N . ARG A 1 100 ? -16.378 -22.712 27.144 1.00 41.00 100 ARG A N 1
ATOM 799 C CA . ARG A 1 100 ? -17.648 -22.518 27.832 1.00 41.00 100 ARG A CA 1
ATOM 800 C C . ARG A 1 100 ? -18.016 -21.044 27.920 1.00 41.00 100 ARG A C 1
ATOM 802 O O . ARG A 1 100 ? -17.326 -20.280 28.593 1.00 41.00 100 ARG A O 1
ATOM 809 N N . GLY A 1 101 ? -19.122 -20.683 27.274 1.00 40.66 101 GLY A N 1
ATOM 810 C CA . GLY A 1 101 ? -19.861 -19.465 27.569 1.00 40.66 101 GLY A CA 1
ATOM 811 C C . GLY A 1 101 ? -20.333 -19.499 29.018 1.00 40.66 101 GLY A C 1
ATOM 812 O O . GLY A 1 101 ? -21.505 -19.720 29.296 1.00 40.66 101 GLY A O 1
ATOM 813 N N . HIS A 1 102 ? -19.403 -19.324 29.951 1.00 46.53 102 HIS A N 1
ATOM 814 C CA . HIS A 1 102 ? -19.711 -18.824 31.265 1.00 46.53 102 HIS A CA 1
ATOM 815 C C . HIS A 1 102 ? -20.277 -17.441 30.989 1.00 46.53 102 HIS A C 1
ATOM 817 O O . HIS A 1 102 ? -19.601 -16.614 30.366 1.00 46.53 102 HIS A O 1
ATOM 823 N N . ARG A 1 103 ? -21.545 -17.220 31.351 1.00 54.84 103 ARG A N 1
ATOM 824 C CA . ARG A 1 103 ? -22.105 -15.870 31.414 1.00 54.84 103 ARG A CA 1
ATOM 825 C C . ARG A 1 103 ? -21.023 -14.981 32.015 1.00 54.84 103 ARG A C 1
ATOM 827 O O . ARG A 1 103 ? -20.451 -15.341 33.045 1.00 54.84 103 ARG A O 1
ATOM 834 N N . GLU A 1 104 ? -20.689 -13.895 31.322 1.00 62.69 104 GLU A N 1
ATOM 835 C CA . GLU A 1 104 ? -19.766 -12.868 31.811 1.00 62.69 104 GLU A CA 1
ATOM 836 C C . GLU A 1 104 ? -20.468 -12.100 32.945 1.00 62.69 104 GLU A C 1
ATOM 838 O O . GLU A 1 104 ? -20.723 -10.902 32.842 1.00 62.69 104 GLU A O 1
ATOM 843 N N . GLU A 1 105 ? -20.875 -12.829 33.982 1.00 69.62 105 GLU A N 1
ATOM 844 C CA . GLU A 1 105 ? -21.300 -12.291 35.257 1.00 69.62 105 GLU A CA 1
ATOM 845 C C . GLU A 1 105 ? -20.029 -11.743 35.881 1.00 69.62 105 GLU A C 1
ATOM 847 O O . GLU A 1 105 ? -19.071 -12.462 36.168 1.00 69.62 105 GLU A O 1
ATOM 852 N N . THR A 1 106 ? -19.964 -10.422 35.905 1.00 82.81 106 THR A N 1
ATOM 853 C CA . THR A 1 106 ? -18.859 -9.706 36.516 1.00 82.81 106 THR A CA 1
ATOM 854 C C . THR A 1 106 ? -18.967 -9.855 38.026 1.00 82.81 106 THR A C 1
ATOM 856 O O . THR A 1 106 ? -20.066 -10.013 38.552 1.00 82.81 106 THR A O 1
ATOM 859 N N . ASP A 1 107 ? -17.855 -9.736 38.746 1.00 88.00 107 ASP A N 1
ATOM 860 C CA . ASP A 1 107 ? -17.893 -9.751 40.214 1.00 88.00 107 ASP A CA 1
ATOM 861 C C . ASP A 1 107 ? -18.870 -8.694 40.762 1.00 88.00 107 ASP A C 1
ATOM 863 O O . ASP A 1 107 ? -19.521 -8.912 41.777 1.00 88.00 107 ASP A O 1
ATOM 867 N N . LEU A 1 108 ? -19.069 -7.581 40.040 1.00 89.88 108 LEU A N 1
ATOM 868 C CA . LEU A 1 108 ? -20.078 -6.573 40.370 1.00 89.88 108 LEU A CA 1
ATOM 869 C C . LEU A 1 108 ? -21.522 -7.078 40.206 1.00 89.88 108 LEU A C 1
ATOM 871 O O . LEU A 1 108 ? -22.376 -6.675 40.991 1.00 89.88 108 LEU A O 1
ATOM 875 N N . ASP A 1 109 ? -21.807 -7.929 39.214 1.00 91.94 109 ASP A N 1
ATOM 876 C CA . ASP A 1 109 ? -23.124 -8.563 39.056 1.00 91.94 109 ASP A CA 1
ATOM 877 C C . ASP A 1 109 ? -23.420 -9.485 40.257 1.00 91.94 109 ASP A C 1
ATOM 879 O O . ASP A 1 109 ? -24.528 -9.466 40.793 1.00 91.94 109 ASP A O 1
ATOM 883 N N . LEU A 1 110 ? -22.411 -10.225 40.737 1.00 92.94 110 LEU A N 1
ATOM 884 C CA . LEU A 1 110 ? -22.518 -11.077 41.929 1.00 92.94 110 LEU A CA 1
ATOM 885 C C . LEU A 1 110 ? -22.684 -10.254 43.213 1.00 92.94 110 LEU A C 1
ATOM 887 O O . LEU A 1 110 ? -23.537 -10.566 44.042 1.00 92.94 110 LEU A O 1
ATOM 891 N N . VAL A 1 111 ? -21.910 -9.173 43.362 1.00 94.00 111 VAL A N 1
ATOM 892 C CA . VAL A 1 111 ? -22.035 -8.235 44.489 1.00 94.00 111 VAL A CA 1
ATOM 893 C C . VAL A 1 111 ? -23.420 -7.593 44.509 1.00 94.00 111 VAL A C 1
ATOM 895 O O . VAL A 1 111 ? -23.994 -7.441 45.583 1.00 94.00 111 VAL A O 1
ATOM 898 N N . LEU A 1 112 ? -23.987 -7.251 43.347 1.00 94.62 112 LEU A N 1
ATOM 899 C CA . LEU A 1 112 ? -25.339 -6.701 43.263 1.00 94.62 112 LEU A CA 1
ATOM 900 C C . LEU A 1 112 ? -26.389 -7.701 43.753 1.00 94.62 112 LEU A C 1
ATOM 902 O O . LEU A 1 112 ? -27.261 -7.318 44.529 1.00 94.62 112 LEU A O 1
ATOM 906 N N . ALA A 1 113 ? -26.297 -8.962 43.327 1.00 94.19 113 ALA A N 1
ATOM 907 C CA . ALA A 1 113 ? -27.206 -10.012 43.778 1.00 94.19 113 ALA A CA 1
ATOM 908 C C . ALA A 1 113 ? -27.092 -10.238 45.296 1.00 94.19 113 ALA A C 1
ATOM 910 O O . ALA A 1 113 ? -28.088 -10.146 46.008 1.00 94.19 113 ALA A O 1
ATOM 911 N N . ALA A 1 114 ? -25.869 -10.412 45.809 1.00 96.06 114 ALA A N 1
ATOM 912 C CA . ALA A 1 114 ? -25.623 -10.617 47.237 1.00 96.06 114 ALA A CA 1
ATOM 913 C C . ALA A 1 114 ? -26.077 -9.424 48.098 1.00 96.06 114 ALA A C 1
ATOM 915 O O . ALA A 1 114 ? -26.583 -9.612 49.205 1.00 96.06 114 ALA A O 1
ATOM 916 N N . PHE A 1 115 ? -25.910 -8.197 47.596 1.00 95.56 115 PHE A N 1
ATOM 917 C CA . PHE A 1 115 ? -26.359 -6.983 48.273 1.00 95.56 115 PHE A CA 1
ATOM 918 C C . PHE A 1 115 ? -27.885 -6.917 48.377 1.00 95.56 115 PHE A C 1
ATOM 920 O O . PHE A 1 115 ? -28.405 -6.635 49.454 1.00 95.56 115 PHE A O 1
ATOM 927 N N . ILE A 1 116 ? -28.599 -7.198 47.282 1.00 94.69 116 ILE A N 1
ATOM 928 C CA . ILE A 1 116 ? -30.067 -7.208 47.279 1.00 94.69 116 ILE A CA 1
ATOM 929 C C . ILE A 1 116 ? -30.578 -8.282 48.246 1.00 94.69 116 ILE A C 1
ATOM 931 O O . ILE A 1 116 ? -31.368 -7.961 49.130 1.00 94.69 116 ILE A O 1
ATOM 935 N N . ASP A 1 117 ? -30.040 -9.501 48.168 1.00 95.94 117 ASP A N 1
ATOM 936 C CA . ASP A 1 117 ? -30.410 -10.601 49.065 1.00 95.94 117 ASP A CA 1
ATOM 937 C C . ASP A 1 117 ? -30.175 -10.253 50.543 1.00 95.94 117 ASP A C 1
ATOM 939 O O . ASP A 1 117 ? -30.960 -10.623 51.418 1.00 95.94 117 ASP A O 1
ATOM 943 N N . PHE A 1 118 ? -29.079 -9.550 50.848 1.00 95.56 118 PHE A N 1
ATOM 944 C CA . PHE A 1 118 ? -28.790 -9.077 52.199 1.00 95.56 118 PHE A CA 1
ATOM 945 C C . PHE A 1 118 ? -29.798 -8.018 52.661 1.00 95.56 118 PHE A C 1
ATOM 947 O O . PHE A 1 118 ? -30.313 -8.110 53.778 1.00 95.56 118 PHE A O 1
ATOM 954 N N . CYS A 1 119 ? -30.099 -7.028 51.816 1.00 94.31 119 CYS A N 1
ATOM 955 C CA . CYS A 1 119 ? -31.080 -5.992 52.124 1.00 94.31 119 CYS A CA 1
ATOM 956 C C . CYS A 1 119 ? -32.479 -6.575 52.340 1.00 94.31 119 CYS A C 1
ATOM 958 O O . CYS A 1 119 ? -33.155 -6.157 53.280 1.00 94.31 119 CYS A O 1
ATOM 960 N N . ASP A 1 120 ? -32.882 -7.562 51.540 1.00 94.19 120 ASP A N 1
ATOM 961 C CA . ASP A 1 120 ? -34.181 -8.225 51.663 1.00 94.19 120 ASP A CA 1
ATOM 962 C C . ASP A 1 120 ? -34.284 -9.000 52.986 1.00 94.19 120 ASP A C 1
ATOM 964 O O . ASP A 1 120 ? -35.217 -8.776 53.761 1.00 94.19 120 ASP A O 1
ATOM 968 N N . LYS A 1 121 ? -33.261 -9.797 53.331 1.00 95.31 121 LYS A N 1
ATOM 969 C CA . LYS A 1 121 ? -33.187 -10.513 54.622 1.00 95.31 121 LYS A CA 1
ATOM 970 C C . LYS A 1 121 ? -33.205 -9.562 55.818 1.00 95.31 121 LYS A C 1
ATOM 972 O O . LYS A 1 121 ? -33.901 -9.800 56.806 1.00 95.31 121 LYS A O 1
ATOM 977 N N . TYR A 1 122 ? -32.447 -8.468 55.750 1.00 94.69 122 TYR A N 1
ATOM 978 C CA . TYR A 1 122 ? -32.409 -7.488 56.833 1.00 94.69 122 TYR A CA 1
ATOM 979 C C . TYR A 1 122 ? -33.758 -6.780 56.989 1.00 94.69 122 TYR A C 1
ATOM 981 O O . TYR A 1 122 ? -34.276 -6.656 58.098 1.00 94.69 122 TYR A O 1
ATOM 989 N N . ARG A 1 123 ? -34.381 -6.382 55.880 1.00 93.50 123 ARG A N 1
ATOM 990 C CA . ARG A 1 123 ? -35.700 -5.744 55.857 1.00 93.50 123 ARG A CA 1
ATOM 991 C C . ARG A 1 123 ? -36.795 -6.634 56.445 1.00 93.50 123 ARG A C 1
ATOM 993 O O . ARG A 1 123 ? -37.680 -6.118 57.131 1.00 93.50 123 ARG A O 1
ATOM 1000 N N . GLU A 1 124 ? -36.751 -7.939 56.191 1.00 93.69 124 GLU A N 1
ATOM 1001 C CA . GLU A 1 124 ? -37.682 -8.913 56.776 1.00 93.69 124 GLU A CA 1
ATOM 1002 C C . GLU A 1 124 ? -37.556 -9.004 58.302 1.00 93.69 124 GLU A C 1
ATOM 1004 O O . GLU A 1 124 ? -38.571 -9.104 58.990 1.00 93.69 124 GLU A O 1
ATOM 1009 N N . SER A 1 125 ? -36.336 -8.882 58.837 1.00 93.62 125 SER A N 1
ATOM 1010 C CA . SER A 1 125 ? -36.064 -8.952 60.282 1.00 93.62 125 SER A CA 1
ATOM 1011 C C . SER A 1 125 ? -36.548 -7.732 61.082 1.00 93.62 125 SER A C 1
ATOM 1013 O O . SER A 1 125 ? -36.769 -7.813 62.291 1.00 93.62 125 SER A O 1
ATOM 1015 N N . VAL A 1 126 ? -36.730 -6.585 60.425 1.00 93.88 126 VAL A N 1
ATOM 1016 C CA . VAL A 1 126 ? -37.126 -5.334 61.082 1.00 93.88 126 VAL A CA 1
ATOM 1017 C C . VAL A 1 126 ? -38.651 -5.264 61.203 1.00 93.88 126 VAL A C 1
ATOM 1019 O O . VAL A 1 126 ? -39.373 -5.559 60.258 1.00 93.88 126 VAL A O 1
ATOM 1022 N N . VAL A 1 127 ? -39.182 -4.820 62.346 1.00 91.06 127 VAL A N 1
ATOM 1023 C CA . VAL A 1 127 ? -40.642 -4.655 62.544 1.00 91.06 127 VAL A CA 1
ATOM 1024 C C . VAL A 1 127 ? -41.120 -3.255 62.134 1.00 91.06 127 VAL A C 1
ATOM 1026 O O . VAL A 1 127 ? -42.200 -3.099 61.566 1.00 91.06 127 VAL A O 1
ATOM 1029 N N . SER A 1 128 ? -40.302 -2.223 62.371 1.00 95.31 128 SER A N 1
ATOM 1030 C CA . SER A 1 128 ? -40.677 -0.823 62.132 1.00 95.31 128 SER A CA 1
ATOM 1031 C C . SER A 1 128 ? -40.869 -0.501 60.648 1.00 95.31 128 SER A C 1
ATOM 1033 O O . SER A 1 128 ? -39.950 -0.628 59.837 1.00 95.31 128 SER A O 1
ATOM 1035 N N . LYS A 1 129 ? -42.058 0.003 60.301 1.00 93.56 129 LYS A N 1
ATOM 1036 C CA . LYS A 1 129 ? -42.416 0.390 58.929 1.00 93.56 129 LYS A CA 1
ATOM 1037 C C . LYS A 1 129 ? -41.567 1.551 58.399 1.00 93.56 129 LYS A C 1
ATOM 1039 O O . LYS A 1 129 ? -41.172 1.523 57.237 1.00 93.56 129 LYS A O 1
ATOM 1044 N N . ALA A 1 130 ? -41.256 2.534 59.245 1.00 94.06 130 ALA A N 1
ATOM 1045 C CA . ALA A 1 130 ? -40.421 3.674 58.864 1.00 94.06 130 ALA A CA 1
ATOM 1046 C C . ALA A 1 130 ? -38.987 3.234 58.525 1.00 94.06 130 ALA A C 1
ATOM 1048 O O . ALA A 1 130 ? -38.418 3.671 57.530 1.00 94.06 130 ALA A O 1
ATOM 1049 N N . VAL A 1 131 ? -38.426 2.299 59.300 1.00 93.50 131 VAL A N 1
ATOM 1050 C CA . VAL A 1 131 ? -37.075 1.771 59.053 1.00 93.50 131 VAL A CA 1
ATOM 1051 C C . VAL A 1 131 ? -37.031 0.943 57.766 1.00 93.50 131 VAL A C 1
ATOM 1053 O O . VAL A 1 131 ? -36.093 1.100 56.989 1.00 93.50 131 VAL A O 1
ATOM 1056 N N . LYS A 1 132 ? -38.065 0.137 57.475 1.00 94.62 132 LYS A N 1
ATOM 1057 C CA . LYS A 1 132 ? -38.181 -0.572 56.184 1.00 94.62 132 LYS A CA 1
ATOM 1058 C C . LYS A 1 132 ? -38.148 0.386 54.994 1.00 94.62 132 LYS A C 1
ATOM 1060 O O . LYS A 1 132 ? -37.427 0.130 54.040 1.00 94.62 132 LYS A O 1
ATOM 1065 N N . GLN A 1 133 ? -38.866 1.508 55.070 1.00 94.62 133 GLN A N 1
ATOM 1066 C CA . GLN A 1 133 ? -38.867 2.518 54.004 1.00 94.62 133 GLN A CA 1
ATOM 1067 C C . GLN A 1 133 ? -37.489 3.166 53.801 1.00 94.62 133 GLN A C 1
ATOM 1069 O O . GLN A 1 133 ? -37.087 3.414 52.661 1.00 94.62 133 GLN A O 1
ATOM 1074 N N . SER A 1 134 ? -36.746 3.410 54.883 1.00 94.50 134 SER A N 1
ATOM 1075 C CA . SER A 1 134 ? -35.367 3.904 54.796 1.00 94.50 134 SER A CA 1
ATOM 1076 C C . SER A 1 134 ? -34.429 2.877 54.153 1.00 94.50 134 SER A C 1
ATOM 1078 O O . SER A 1 134 ? -33.620 3.248 53.304 1.00 94.50 134 SER A O 1
ATOM 1080 N N . ILE A 1 135 ? -34.566 1.592 54.504 1.00 94.31 135 ILE A N 1
ATOM 1081 C CA . ILE A 1 135 ? -33.803 0.492 53.888 1.00 94.31 135 ILE A CA 1
ATOM 1082 C C . ILE A 1 135 ? -34.127 0.386 52.396 1.00 94.31 135 ILE A C 1
ATOM 1084 O O . ILE A 1 135 ? -33.206 0.313 51.589 1.00 94.31 135 ILE A O 1
ATOM 1088 N N . ASP A 1 136 ? -35.407 0.446 52.021 1.00 94.56 136 ASP A N 1
ATOM 1089 C CA . ASP A 1 136 ? -35.844 0.397 50.621 1.00 94.56 136 ASP A CA 1
ATOM 1090 C C . ASP A 1 136 ? -35.248 1.570 49.823 1.00 94.56 136 ASP A C 1
ATOM 1092 O O . ASP A 1 136 ? -34.705 1.383 48.734 1.00 94.56 136 ASP A O 1
ATOM 1096 N N . SER A 1 137 ? -35.274 2.781 50.388 1.00 95.31 137 SER A N 1
ATOM 1097 C CA . SER A 1 137 ? -34.706 3.980 49.752 1.00 95.31 137 SER A CA 1
ATOM 1098 C C . SER A 1 137 ? -33.190 3.869 49.556 1.00 95.31 137 SER A C 1
ATOM 1100 O O . SER A 1 137 ? -32.671 4.199 48.488 1.00 95.31 137 SER A O 1
ATOM 1102 N N . PHE A 1 138 ? -32.478 3.371 50.569 1.00 94.75 138 PHE A N 1
ATOM 1103 C CA . PHE A 1 138 ? -31.037 3.141 50.501 1.00 94.75 138 PHE A CA 1
ATOM 1104 C C . PHE A 1 138 ? -30.678 2.039 49.494 1.00 94.75 138 PHE A C 1
ATOM 1106 O O . PHE A 1 138 ? -29.839 2.258 48.618 1.00 94.75 138 PHE A O 1
ATOM 1113 N N . SER A 1 139 ? -31.345 0.885 49.581 1.00 96.12 139 SER A N 1
ATOM 1114 C CA . SER A 1 139 ? -31.130 -0.266 48.699 1.00 96.12 139 SER A CA 1
ATOM 1115 C C . SER A 1 139 ? -31.349 0.115 47.237 1.00 96.12 139 SER A C 1
ATOM 1117 O O . SER A 1 139 ? -30.491 -0.152 46.396 1.00 96.12 139 SER A O 1
ATOM 1119 N N . ASN A 1 140 ? -32.432 0.840 46.936 1.00 95.75 140 ASN A N 1
ATOM 1120 C CA . ASN A 1 140 ? -32.715 1.310 45.582 1.00 95.75 140 ASN A CA 1
ATOM 1121 C C . ASN A 1 140 ? -31.623 2.249 45.049 1.00 95.75 140 ASN A C 1
ATOM 1123 O O . ASN A 1 140 ? -31.187 2.087 43.909 1.00 95.75 140 ASN A O 1
ATOM 1127 N N . ASN A 1 141 ? -31.120 3.177 45.869 1.00 96.06 141 ASN A N 1
ATOM 1128 C CA . ASN A 1 141 ? -30.040 4.077 45.458 1.00 96.06 141 ASN A CA 1
ATOM 1129 C C . ASN A 1 141 ? -28.752 3.303 45.123 1.00 96.06 141 ASN A C 1
ATOM 1131 O O . ASN A 1 141 ? -28.175 3.478 44.047 1.00 96.06 141 ASN A O 1
ATOM 1135 N N . VAL A 1 142 ? -28.333 2.395 46.011 1.00 94.88 142 VAL A N 1
ATOM 1136 C CA . VAL A 1 142 ? -27.127 1.577 45.806 1.00 94.88 142 VAL A CA 1
ATOM 1137 C C . VAL A 1 142 ? -27.288 0.653 44.598 1.00 94.88 142 VAL A C 1
ATOM 1139 O O . VAL A 1 142 ? -26.381 0.569 43.768 1.00 94.88 142 VAL A O 1
ATOM 1142 N N . LYS A 1 143 ? -28.454 0.017 44.447 1.00 95.81 143 LYS A N 1
ATOM 1143 C CA . LYS A 1 143 ? -28.803 -0.827 43.298 1.00 95.81 143 LYS A CA 1
ATOM 1144 C C . LYS A 1 143 ? -28.670 -0.066 41.984 1.00 95.81 143 LYS A C 1
ATOM 1146 O O . LYS A 1 143 ? -28.029 -0.560 41.058 1.00 95.81 143 LYS A O 1
ATOM 1151 N N . GLU A 1 144 ? -29.225 1.141 41.893 1.00 96.00 144 GLU A N 1
ATOM 1152 C CA . GLU A 1 144 ? -29.099 1.972 40.693 1.00 96.00 144 GLU A CA 1
ATOM 1153 C C . GLU A 1 144 ? -27.646 2.340 40.382 1.00 96.00 144 GLU A C 1
ATOM 1155 O O . GLU A 1 144 ? -27.222 2.265 39.226 1.00 96.00 144 GLU A O 1
ATOM 1160 N N . GLN A 1 145 ? -26.870 2.736 41.395 1.00 95.19 145 GLN A N 1
ATOM 1161 C CA . GLN A 1 145 ? -25.454 3.075 41.225 1.00 95.19 145 GLN A CA 1
ATOM 1162 C C . GLN A 1 145 ? -24.644 1.876 40.729 1.00 95.19 145 GLN A C 1
ATOM 1164 O O . GLN A 1 145 ? -23.825 2.004 39.815 1.00 95.19 145 GLN A O 1
ATOM 1169 N N . LEU A 1 146 ? -24.887 0.698 41.301 1.00 94.50 146 LEU A N 1
ATOM 1170 C CA . LEU A 1 146 ? -24.164 -0.511 40.943 1.00 94.50 146 LEU A CA 1
ATOM 1171 C C . LEU A 1 146 ? -24.553 -1.003 39.542 1.00 94.50 146 LEU A C 1
ATOM 1173 O O . LEU A 1 146 ? -23.666 -1.308 38.747 1.00 94.50 146 LEU A O 1
ATOM 1177 N N . LEU A 1 147 ? -25.839 -0.953 39.175 1.00 95.69 147 LEU A N 1
ATOM 1178 C CA . LEU A 1 147 ? -26.304 -1.237 37.811 1.00 95.69 147 LEU A CA 1
ATOM 1179 C C . LEU A 1 147 ? -25.668 -0.304 36.771 1.00 95.69 147 LEU A C 1
ATOM 1181 O O . LEU A 1 147 ? -25.204 -0.768 35.726 1.00 95.69 147 LEU A O 1
ATOM 1185 N N . LYS A 1 148 ? -25.583 1.001 37.062 1.00 96.12 148 LYS A N 1
ATOM 1186 C CA . LYS A 1 148 ? -24.905 1.975 36.187 1.00 96.12 148 LYS A CA 1
ATOM 1187 C C . LYS A 1 148 ? -23.428 1.617 35.998 1.00 96.12 148 LYS A C 1
ATOM 1189 O O . LYS A 1 148 ? -22.950 1.585 34.863 1.00 96.12 148 LYS A O 1
ATOM 1194 N N . LYS A 1 149 ? -22.712 1.292 37.082 1.00 95.06 149 LYS A N 1
ATOM 1195 C CA . LYS A 1 149 ? -21.296 0.882 37.025 1.00 95.06 149 LYS A CA 1
ATOM 1196 C C . LYS A 1 149 ? -21.090 -0.418 36.247 1.00 95.06 149 LYS A C 1
ATOM 1198 O O . LYS A 1 149 ? -20.172 -0.485 35.434 1.00 95.06 149 LYS A O 1
ATOM 1203 N N . ILE A 1 150 ? -21.950 -1.416 36.447 1.00 93.81 150 ILE A N 1
ATOM 1204 C CA . ILE A 1 150 ? -21.932 -2.680 35.695 1.00 93.81 150 ILE A CA 1
ATOM 1205 C C . ILE A 1 150 ? -22.102 -2.412 34.198 1.00 93.81 150 ILE A C 1
ATOM 1207 O O . ILE A 1 150 ? -21.319 -2.913 33.388 1.00 93.81 150 ILE A O 1
ATOM 1211 N N . SER A 1 151 ? -23.099 -1.603 33.825 1.00 95.00 151 SER A N 1
ATOM 1212 C CA . SER A 1 151 ? -23.351 -1.244 32.425 1.00 95.00 151 SER A CA 1
ATOM 1213 C C . SER A 1 151 ? -22.136 -0.556 31.802 1.00 95.00 151 SER A C 1
ATOM 1215 O O . SER A 1 151 ? -21.654 -0.982 30.751 1.00 95.00 151 SER A O 1
ATOM 1217 N N . PHE A 1 152 ? -21.587 0.455 32.484 1.00 95.69 152 PHE A N 1
ATOM 1218 C CA . PHE A 1 152 ? -20.397 1.175 32.031 1.00 95.69 152 PHE A CA 1
ATOM 1219 C C . PHE A 1 152 ? -19.180 0.253 31.885 1.00 95.69 152 PHE A C 1
ATOM 1221 O O . P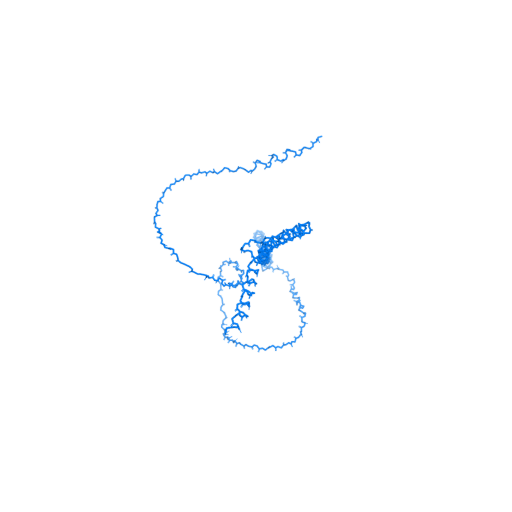HE A 1 152 ? -18.461 0.318 30.890 1.00 95.69 152 PHE A O 1
ATOM 1228 N N . TYR A 1 153 ? -18.952 -0.647 32.842 1.00 94.00 153 TYR A N 1
ATOM 1229 C CA . TYR A 1 153 ? -17.839 -1.591 32.790 1.00 94.00 153 TYR A CA 1
ATOM 1230 C C . TYR A 1 153 ? -17.955 -2.561 31.604 1.00 94.00 153 TYR A C 1
ATOM 1232 O O . TYR A 1 153 ? -16.969 -2.808 30.901 1.00 94.00 153 TYR A O 1
ATOM 1240 N N . LYS A 1 154 ? -19.159 -3.087 31.340 1.00 93.00 154 LYS A N 1
ATOM 1241 C CA . LYS A 1 154 ? -19.425 -3.970 30.192 1.00 93.00 154 LYS A CA 1
ATOM 1242 C C . LYS A 1 154 ? -19.158 -3.248 28.868 1.00 93.00 154 LYS A C 1
ATOM 1244 O O . LYS A 1 154 ? -18.466 -3.796 28.004 1.00 93.00 154 LYS A O 1
ATOM 1249 N N . GLU A 1 155 ? -19.617 -2.005 28.738 1.00 96.25 155 GLU A N 1
ATOM 1250 C CA . GLU A 1 155 ? -19.338 -1.159 27.573 1.00 96.25 155 GLU A CA 1
ATOM 1251 C C . GLU A 1 155 ? -17.837 -0.868 27.423 1.00 96.25 155 GLU A C 1
ATOM 1253 O O . GLU A 1 155 ? -17.263 -1.081 26.353 1.00 96.25 155 GLU A O 1
ATOM 1258 N N . PHE A 1 156 ? -17.161 -0.477 28.504 1.00 94.75 156 PHE A N 1
ATOM 1259 C CA . PHE A 1 156 ? -15.723 -0.219 28.504 1.00 94.75 156 PHE A CA 1
ATOM 1260 C C . PHE A 1 156 ? -14.920 -1.447 28.057 1.00 94.75 156 PHE A C 1
ATOM 1262 O O . PHE A 1 156 ? -14.017 -1.344 27.220 1.00 94.75 156 PHE A O 1
ATOM 1269 N N . ARG A 1 157 ? -15.268 -2.641 28.553 1.00 94.88 157 ARG A N 1
ATOM 1270 C CA . ARG A 1 157 ? -14.627 -3.898 28.145 1.00 94.88 157 ARG A CA 1
ATOM 1271 C C . ARG A 1 157 ? -14.842 -4.179 26.659 1.00 94.88 157 ARG A C 1
ATOM 1273 O O . ARG A 1 157 ? -13.905 -4.596 25.970 1.00 94.88 157 ARG A O 1
ATOM 1280 N N . PHE A 1 158 ? -16.053 -3.950 26.155 1.00 95.50 158 PHE A N 1
ATOM 1281 C CA . PHE A 1 158 ? -16.359 -4.080 24.734 1.00 95.50 158 PHE A CA 1
ATOM 1282 C C . PHE A 1 158 ? -15.525 -3.107 23.891 1.00 95.50 158 PHE A C 1
ATOM 1284 O O . PHE A 1 158 ? -14.847 -3.539 22.955 1.00 95.50 158 PHE A O 1
ATOM 1291 N N . LEU A 1 159 ? -15.490 -1.825 24.258 1.00 97.88 159 LEU A N 1
ATOM 1292 C CA . LEU A 1 159 ? -14.704 -0.802 23.569 1.00 97.88 159 LEU A CA 1
ATOM 1293 C C . LEU A 1 159 ? -13.207 -1.120 23.588 1.00 97.88 159 LEU A C 1
ATOM 1295 O O . LEU A 1 159 ? -12.547 -1.020 22.555 1.00 97.88 159 LEU A O 1
ATOM 1299 N N . LYS A 1 160 ? -12.667 -1.601 24.714 1.00 97.56 160 LYS A N 1
ATOM 1300 C CA . LYS A 1 160 ? -11.269 -2.048 24.822 1.00 97.56 160 LYS A CA 1
ATOM 1301 C C . LYS A 1 160 ? -10.953 -3.172 23.830 1.00 97.56 160 LYS A C 1
ATOM 1303 O O . LYS A 1 160 ? -9.927 -3.125 23.149 1.00 97.56 160 LYS A O 1
ATOM 1308 N N . ARG A 1 161 ? -11.847 -4.161 23.699 1.00 97.25 161 ARG A N 1
ATOM 1309 C CA . ARG A 1 161 ? -11.720 -5.250 22.711 1.00 97.25 161 ARG A CA 1
ATOM 1310 C C . ARG A 1 161 ? -11.775 -4.715 21.276 1.00 97.25 161 ARG A C 1
ATOM 1312 O O . ARG A 1 161 ? -10.967 -5.132 20.449 1.00 97.25 161 ARG A O 1
ATOM 1319 N N . GLN A 1 162 ? -12.694 -3.797 20.972 1.00 98.25 162 GLN A N 1
ATOM 1320 C CA . GLN A 1 162 ? -12.799 -3.195 19.637 1.00 98.25 162 GLN A CA 1
ATOM 1321 C C . GLN A 1 162 ? -11.570 -2.355 19.287 1.00 98.25 162 GLN A C 1
ATOM 1323 O O . GLN A 1 162 ? -11.046 -2.477 18.183 1.00 98.25 162 GLN A O 1
ATOM 1328 N N . ASN A 1 163 ? -11.042 -1.585 20.236 1.00 98.25 163 ASN A N 1
ATOM 1329 C CA . ASN A 1 163 ? -9.820 -0.812 20.045 1.00 98.25 163 ASN A CA 1
ATOM 1330 C C . ASN A 1 163 ? -8.625 -1.727 19.716 1.00 98.25 163 ASN A C 1
ATOM 1332 O O . ASN A 1 163 ? -7.902 -1.486 18.754 1.00 98.25 163 ASN A O 1
ATOM 1336 N N . ALA A 1 164 ? -8.481 -2.859 20.416 1.00 97.94 164 ALA A N 1
ATOM 1337 C CA . ALA A 1 164 ? -7.458 -3.854 20.084 1.00 97.94 164 ALA A CA 1
ATOM 1338 C C . ALA A 1 164 ? -7.626 -4.434 18.663 1.00 97.94 164 ALA A C 1
ATOM 1340 O O . ALA A 1 164 ? -6.642 -4.576 17.929 1.00 97.94 164 ALA A O 1
ATOM 1341 N N . LYS A 1 165 ? -8.866 -4.723 18.236 1.00 98.06 165 LYS A N 1
ATOM 1342 C CA . LYS A 1 165 ? -9.157 -5.189 16.866 1.00 98.06 165 LYS A CA 1
ATOM 1343 C C . LYS A 1 165 ? -8.771 -4.140 15.827 1.00 98.06 165 LYS A C 1
ATOM 1345 O O . LYS A 1 165 ? -8.065 -4.471 14.871 1.00 98.06 165 LYS A O 1
ATOM 1350 N N . VAL A 1 166 ? -9.179 -2.889 16.034 1.00 98.44 166 VAL A N 1
ATOM 1351 C CA . VAL A 1 166 ? -8.838 -1.761 15.158 1.00 98.44 166 VAL A CA 1
ATOM 1352 C C . VAL A 1 166 ? -7.324 -1.566 15.101 1.00 98.44 166 VAL A C 1
ATOM 1354 O O . VAL A 1 166 ? -6.776 -1.476 14.007 1.00 98.44 166 VAL A O 1
ATOM 1357 N N . GLY A 1 167 ? -6.627 -1.618 16.239 1.00 98.50 167 GLY A N 1
ATOM 1358 C CA . GLY A 1 167 ? -5.166 -1.564 16.296 1.00 98.50 167 GLY A CA 1
ATOM 1359 C C . GLY A 1 167 ? -4.504 -2.651 15.443 1.00 98.50 167 GLY A C 1
ATOM 1360 O O . GLY A 1 167 ? -3.634 -2.351 14.627 1.00 98.50 167 GLY A O 1
ATOM 1361 N N . SER A 1 168 ? -4.971 -3.901 15.541 1.00 98.19 168 SER A N 1
ATOM 1362 C CA . SER A 1 168 ? -4.452 -5.003 14.713 1.00 98.19 168 SER A CA 1
ATOM 1363 C C . SER A 1 168 ? -4.689 -4.784 13.212 1.00 98.19 168 SER A C 1
ATOM 1365 O O . SER A 1 168 ? -3.823 -5.086 12.385 1.00 98.19 168 SER A O 1
ATOM 1367 N N . LEU A 1 169 ? -5.848 -4.219 12.853 1.00 98.62 169 LEU A N 1
ATOM 1368 C CA . LEU A 1 169 ? -6.199 -3.920 11.472 1.00 98.62 169 LEU A CA 1
ATOM 1369 C C . LEU A 1 169 ? -5.329 -2.788 10.923 1.00 98.62 169 LEU A C 1
ATOM 1371 O O . LEU A 1 169 ? -4.839 -2.908 9.801 1.00 98.62 169 LEU A O 1
ATOM 1375 N N . ILE A 1 170 ? -5.090 -1.739 11.715 1.00 98.62 170 ILE A N 1
ATOM 1376 C CA . ILE A 1 170 ? -4.182 -0.639 11.373 1.00 98.62 170 ILE A CA 1
ATOM 1377 C C . ILE A 1 170 ? -2.784 -1.192 11.112 1.00 98.62 170 ILE A C 1
ATOM 1379 O O . ILE A 1 170 ? -2.249 -0.969 10.032 1.00 98.62 170 ILE A O 1
ATOM 1383 N N . CYS A 1 171 ? -2.222 -1.986 12.030 1.00 98.44 171 CYS A N 1
ATOM 1384 C CA . CYS A 1 171 ? -0.901 -2.591 11.842 1.00 98.44 171 CYS A CA 1
ATOM 1385 C C . CYS A 1 171 ? -0.822 -3.402 10.539 1.00 98.44 171 CYS A C 1
ATOM 1387 O O . CYS A 1 171 ? 0.111 -3.233 9.756 1.00 98.44 171 CYS A O 1
ATOM 1389 N N . ARG A 1 172 ? -1.836 -4.231 10.259 1.00 98.56 172 ARG A N 1
ATOM 1390 C CA . ARG A 1 172 ? -1.899 -5.029 9.026 1.00 98.56 172 ARG A CA 1
ATOM 1391 C C . ARG A 1 172 ? -1.986 -4.159 7.771 1.00 98.56 172 ARG A C 1
ATOM 1393 O O . ARG A 1 172 ? -1.349 -4.468 6.768 1.00 98.56 172 ARG A O 1
ATOM 1400 N N . LYS A 1 173 ? -2.791 -3.094 7.799 1.00 98.62 173 LYS A N 1
AT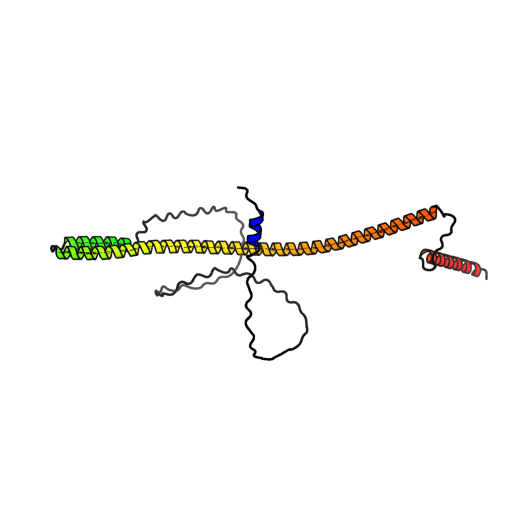OM 1401 C CA . LYS A 1 173 ? -2.952 -2.166 6.670 1.00 98.62 173 LYS A CA 1
ATOM 1402 C C . LYS A 1 173 ? -1.671 -1.372 6.421 1.00 98.62 173 LYS A C 1
ATOM 1404 O O . LYS A 1 173 ? -1.267 -1.259 5.270 1.00 98.62 173 LYS A O 1
ATOM 1409 N N . THR A 1 174 ? -1.008 -0.908 7.477 1.00 98.62 174 THR A N 1
ATOM 1410 C CA . THR A 1 174 ? 0.284 -0.220 7.387 1.00 98.62 174 THR A CA 1
ATOM 1411 C C . THR A 1 174 ? 1.360 -1.128 6.800 1.00 98.62 174 THR A C 1
ATOM 1413 O O . THR A 1 174 ? 2.090 -0.687 5.919 1.00 98.62 174 THR A O 1
ATOM 1416 N N . GLN A 1 175 ? 1.423 -2.400 7.210 1.00 98.50 175 GLN A N 1
ATOM 1417 C CA . GLN A 1 175 ? 2.373 -3.352 6.628 1.00 98.50 175 GLN A CA 1
ATOM 1418 C C . GLN A 1 175 ? 2.141 -3.528 5.122 1.00 98.50 175 GLN A C 1
ATOM 1420 O O . GLN A 1 175 ? 3.060 -3.330 4.337 1.00 98.50 175 GLN A O 1
ATOM 1425 N N . ARG A 1 176 ? 0.894 -3.787 4.704 1.00 98.69 176 ARG A N 1
ATOM 1426 C CA . ARG A 1 176 ? 0.558 -3.927 3.275 1.00 98.69 176 ARG A CA 1
ATOM 1427 C C . ARG A 1 176 ? 0.887 -2.674 2.464 1.00 98.69 176 ARG A C 1
ATOM 1429 O O . ARG A 1 176 ? 1.291 -2.783 1.312 1.00 98.69 176 ARG A O 1
ATOM 1436 N N . LEU A 1 177 ? 0.696 -1.491 3.048 1.00 98.75 177 LEU A N 1
ATOM 1437 C CA . LEU A 1 177 ? 1.045 -0.229 2.400 1.00 98.75 177 LEU A CA 1
ATOM 1438 C C . LEU A 1 177 ? 2.561 -0.100 2.198 1.00 98.75 177 LEU A C 1
ATOM 1440 O O . LEU A 1 177 ? 2.993 0.360 1.144 1.00 98.75 177 LEU A O 1
ATOM 1444 N N . LEU A 1 178 ? 3.361 -0.509 3.186 1.00 98.62 178 LEU A N 1
ATOM 1445 C CA . LEU A 1 178 ? 4.820 -0.525 3.070 1.00 98.62 178 LEU A CA 1
ATOM 1446 C C . LEU A 1 178 ? 5.287 -1.513 1.999 1.00 98.62 178 LEU A C 1
ATOM 1448 O O . LEU A 1 178 ? 6.126 -1.152 1.178 1.00 98.62 178 LEU A O 1
ATOM 1452 N N . ASP A 1 179 ? 4.704 -2.710 1.959 1.00 98.56 179 ASP A N 1
ATOM 1453 C CA . ASP A 1 179 ? 5.028 -3.716 0.945 1.00 98.56 179 ASP A CA 1
ATOM 1454 C C . ASP A 1 179 ? 4.714 -3.183 -0.464 1.00 98.56 179 ASP A C 1
ATOM 1456 O O . ASP A 1 179 ? 5.582 -3.178 -1.335 1.00 98.56 179 ASP A O 1
ATOM 1460 N N . ALA A 1 180 ? 3.520 -2.613 -0.665 1.00 98.69 180 ALA A N 1
ATOM 1461 C CA . ALA A 1 180 ? 3.126 -2.010 -1.939 1.00 98.69 180 ALA A CA 1
ATOM 1462 C C . ALA A 1 180 ? 4.034 -0.837 -2.350 1.00 98.69 180 ALA A C 1
ATOM 1464 O O . ALA A 1 180 ? 4.375 -0.697 -3.524 1.00 98.69 180 ALA A O 1
ATOM 1465 N N . LYS A 1 181 ? 4.463 -0.006 -1.391 1.00 98.69 181 LYS A N 1
ATOM 1466 C CA . LYS A 1 181 ? 5.428 1.070 -1.646 1.00 98.69 181 LYS A CA 1
ATOM 1467 C C . LYS A 1 181 ? 6.774 0.512 -2.113 1.00 98.69 181 LYS A C 1
ATOM 1469 O O . LYS A 1 181 ? 7.375 1.072 -3.025 1.00 98.69 181 LYS A O 1
ATOM 1474 N N . ASN A 1 182 ? 7.248 -0.574 -1.508 1.00 98.56 182 ASN A N 1
ATOM 1475 C CA . ASN A 1 182 ? 8.502 -1.207 -1.906 1.00 98.56 182 ASN A CA 1
ATOM 1476 C C . ASN A 1 182 ? 8.417 -1.793 -3.318 1.00 98.56 182 ASN A C 1
ATOM 1478 O O . ASN A 1 182 ? 9.337 -1.583 -4.107 1.00 98.56 182 ASN A O 1
ATOM 1482 N N . GLU A 1 183 ? 7.305 -2.444 -3.668 1.00 98.62 183 GLU A N 1
ATOM 1483 C CA . GLU A 1 183 ? 7.089 -2.919 -5.039 1.00 98.62 183 GLU A CA 1
ATOM 1484 C C . GLU A 1 183 ? 7.040 -1.772 -6.051 1.00 98.62 183 GLU A C 1
ATOM 1486 O O . GLU A 1 183 ? 7.682 -1.851 -7.100 1.00 98.62 183 GLU A O 1
ATOM 1491 N N . LEU A 1 184 ? 6.369 -0.665 -5.714 1.00 98.69 184 LEU A N 1
ATOM 1492 C CA . LEU A 1 184 ? 6.354 0.529 -6.558 1.00 98.69 184 LEU A CA 1
ATOM 1493 C C . LEU A 1 184 ? 7.772 1.062 -6.805 1.00 98.69 184 LEU A C 1
ATOM 1495 O O . LEU A 1 184 ? 8.135 1.318 -7.949 1.00 98.69 184 LEU A O 1
ATOM 1499 N N . MET A 1 185 ? 8.601 1.170 -5.763 1.00 98.62 185 MET A N 1
ATOM 1500 C CA . MET A 1 185 ? 9.984 1.643 -5.909 1.00 98.62 185 MET A CA 1
ATOM 1501 C C . MET A 1 185 ? 10.822 0.739 -6.828 1.00 98.62 185 MET A C 1
ATOM 1503 O O . MET A 1 185 ? 11.635 1.242 -7.609 1.00 98.62 185 MET A O 1
ATOM 1507 N N . ARG A 1 186 ? 10.626 -0.587 -6.771 1.00 98.62 186 ARG A N 1
ATOM 1508 C CA . ARG A 1 186 ? 11.298 -1.527 -7.686 1.00 98.62 186 ARG A CA 1
ATOM 1509 C C . ARG A 1 186 ? 10.821 -1.344 -9.124 1.00 98.62 186 ARG A C 1
ATOM 1511 O O . ARG A 1 186 ? 11.652 -1.240 -10.026 1.00 98.62 186 ARG A O 1
ATOM 1518 N N . ALA A 1 187 ? 9.509 -1.240 -9.332 1.00 98.62 187 ALA A N 1
ATOM 1519 C CA . ALA A 1 187 ? 8.927 -1.021 -10.652 1.00 98.62 187 ALA A CA 1
ATOM 1520 C C . ALA A 1 187 ? 9.397 0.307 -11.273 1.00 98.62 187 ALA A C 1
ATOM 1522 O O . ALA A 1 187 ? 9.802 0.339 -12.432 1.00 98.62 187 ALA A O 1
ATOM 1523 N N . GLU A 1 188 ? 9.432 1.393 -10.497 1.00 98.62 188 GLU A N 1
ATOM 1524 C CA . GLU A 1 188 ? 9.940 2.693 -10.951 1.00 98.62 188 GLU A CA 1
ATOM 1525 C C . GLU A 1 188 ? 11.410 2.632 -11.377 1.00 98.62 188 GLU A C 1
ATOM 1527 O O . GLU A 1 188 ? 11.794 3.251 -12.373 1.00 98.62 188 GLU A O 1
ATOM 1532 N N . ARG A 1 189 ? 12.249 1.878 -10.652 1.00 98.62 189 ARG A N 1
ATOM 1533 C CA . ARG A 1 189 ? 13.642 1.653 -11.062 1.00 98.62 189 ARG A CA 1
ATOM 1534 C C . ARG A 1 189 ? 13.701 0.936 -12.411 1.00 98.62 189 ARG A C 1
ATOM 1536 O O . ARG A 1 189 ? 14.456 1.380 -13.272 1.00 98.62 189 ARG A O 1
ATOM 1543 N N . GLN A 1 190 ? 12.890 -0.101 -12.614 1.00 98.56 190 GLN A N 1
ATOM 1544 C CA . GLN A 1 190 ? 12.855 -0.825 -13.886 1.00 98.56 190 GLN A CA 1
ATOM 1545 C C . GLN A 1 190 ? 12.408 0.073 -15.043 1.00 98.56 190 GLN A C 1
ATOM 1547 O O . GLN A 1 190 ? 13.008 0.051 -16.114 1.00 98.56 190 GLN A O 1
ATOM 1552 N N . VAL A 1 191 ? 11.396 0.915 -14.820 1.00 98.69 191 VAL A N 1
ATOM 1553 C CA . VAL A 1 191 ? 10.931 1.877 -15.827 1.00 98.69 191 VAL A CA 1
ATOM 1554 C C . VAL A 1 191 ? 12.042 2.850 -16.216 1.00 98.69 191 VAL A C 1
ATOM 1556 O O . VAL A 1 191 ? 12.222 3.107 -17.404 1.00 98.69 191 VAL A O 1
ATOM 1559 N N . ARG A 1 192 ? 12.820 3.359 -15.251 1.00 98.69 192 ARG A N 1
ATOM 1560 C CA . ARG A 1 192 ? 13.960 4.240 -15.550 1.00 98.69 192 ARG A CA 1
ATOM 1561 C C . ARG A 1 192 ? 15.018 3.548 -16.414 1.00 98.69 192 ARG A C 1
ATOM 1563 O O . ARG A 1 192 ? 15.465 4.150 -17.383 1.00 98.69 192 ARG A O 1
ATOM 1570 N N . LEU A 1 193 ? 15.366 2.296 -16.109 1.00 98.62 193 LEU A N 1
ATOM 1571 C CA . LEU A 1 193 ? 16.326 1.519 -16.908 1.00 98.62 193 LEU A CA 1
ATOM 1572 C C . LEU A 1 193 ? 15.831 1.308 -18.347 1.00 98.62 193 LEU A C 1
ATOM 1574 O O . LEU A 1 193 ? 16.549 1.578 -19.308 1.00 98.62 193 LEU A O 1
ATOM 1578 N N . LEU A 1 194 ? 14.564 0.932 -18.509 1.00 98.69 194 LEU A N 1
ATOM 1579 C CA . LEU A 1 194 ? 13.969 0.751 -19.835 1.00 98.69 194 LEU A CA 1
ATOM 1580 C C . LEU A 1 194 ? 13.893 2.064 -20.628 1.00 98.69 194 LEU A C 1
ATOM 1582 O O . LEU A 1 194 ? 14.024 2.065 -21.849 1.00 98.69 194 LEU A O 1
ATOM 1586 N N . GLN A 1 195 ? 13.688 3.200 -19.959 1.00 98.69 195 GLN A N 1
ATOM 1587 C CA . GLN A 1 195 ? 13.718 4.511 -20.612 1.00 98.69 195 GLN A CA 1
ATOM 1588 C C . GLN A 1 195 ? 15.115 4.853 -21.135 1.00 98.69 195 GLN A C 1
ATOM 1590 O O . GLN A 1 195 ? 15.226 5.361 -22.251 1.00 98.69 195 GLN A O 1
ATOM 1595 N N . THR A 1 196 ? 16.165 4.555 -20.365 1.00 98.69 196 THR A N 1
ATOM 1596 C CA . THR A 1 196 ? 17.546 4.766 -20.813 1.00 98.69 196 THR A CA 1
ATOM 1597 C C . THR A 1 196 ? 17.906 3.854 -21.984 1.00 98.69 196 THR A C 1
ATOM 1599 O O . THR A 1 196 ? 18.408 4.345 -22.991 1.00 98.69 196 THR A O 1
ATOM 1602 N N . GLU A 1 197 ? 17.548 2.568 -21.921 1.00 98.69 197 GLU A N 1
ATOM 1603 C CA . GLU A 1 197 ? 17.761 1.620 -23.025 1.00 98.69 197 GLU A CA 1
ATOM 1604 C C . GLU A 1 197 ? 17.005 2.044 -24.288 1.00 98.69 197 GLU A C 1
ATOM 1606 O O . GLU A 1 197 ? 17.543 2.014 -25.393 1.00 98.69 197 GLU A O 1
ATOM 1611 N N . LYS A 1 198 ? 15.758 2.509 -24.141 1.00 98.62 198 LYS A N 1
ATOM 1612 C CA . LYS A 1 198 ? 14.977 3.031 -25.266 1.00 98.62 198 LYS A CA 1
ATOM 1613 C C . LYS A 1 198 ? 15.670 4.220 -25.930 1.00 98.62 198 LYS A C 1
ATOM 1615 O O . LYS A 1 198 ? 15.687 4.284 -27.157 1.00 98.62 198 LYS A O 1
ATOM 1620 N N . ALA A 1 199 ? 16.203 5.157 -25.148 1.00 98.56 199 ALA A N 1
ATOM 1621 C CA . ALA A 1 199 ? 16.914 6.313 -25.687 1.00 98.56 199 ALA A CA 1
ATOM 1622 C C . ALA A 1 199 ? 18.181 5.886 -26.449 1.00 98.56 199 ALA A C 1
ATOM 1624 O O . ALA A 1 199 ? 18.432 6.376 -27.548 1.00 98.56 199 ALA A O 1
ATOM 1625 N N . GLU A 1 200 ? 18.928 4.918 -25.917 1.00 98.69 200 GLU A N 1
ATOM 1626 C CA . GLU A 1 200 ? 20.102 4.356 -26.588 1.00 98.69 200 GLU A CA 1
ATOM 1627 C C . GLU A 1 200 ? 19.735 3.656 -27.906 1.00 98.69 200 GLU A C 1
ATOM 1629 O O . GLU A 1 200 ? 20.360 3.892 -28.940 1.00 98.69 200 GLU A O 1
ATOM 1634 N N . LEU A 1 201 ? 18.679 2.839 -27.908 1.00 98.69 201 LEU A N 1
ATOM 1635 C CA . LEU A 1 201 ? 18.193 2.177 -29.121 1.00 98.69 201 LEU A CA 1
ATOM 1636 C C . LEU A 1 201 ? 17.708 3.180 -30.171 1.00 98.69 201 LEU A C 1
ATOM 1638 O O . LEU A 1 201 ? 17.922 2.968 -31.363 1.00 98.69 201 LEU A O 1
ATOM 1642 N N . GLN A 1 202 ? 17.078 4.277 -29.750 1.00 98.62 202 GLN A N 1
ATOM 1643 C CA . GLN A 1 202 ? 16.680 5.353 -30.657 1.00 98.62 202 GLN A CA 1
ATOM 1644 C C . GLN A 1 202 ? 17.889 6.029 -31.308 1.00 98.62 202 GLN A C 1
ATOM 1646 O O . GLN A 1 202 ? 17.839 6.295 -32.509 1.00 98.62 202 GLN A O 1
ATOM 1651 N N . LEU A 1 203 ? 18.966 6.256 -30.550 1.00 98.62 203 LEU A N 1
ATOM 1652 C CA . LEU A 1 203 ? 20.215 6.795 -31.087 1.00 98.62 203 LEU A CA 1
ATOM 1653 C C . LEU A 1 203 ? 20.832 5.837 -32.114 1.00 98.62 203 LEU A C 1
ATOM 1655 O O . LEU A 1 203 ? 21.039 6.222 -33.260 1.00 98.62 203 LEU A O 1
ATOM 1659 N N . ARG A 1 204 ? 21.002 4.558 -31.752 1.00 98.62 204 ARG A N 1
ATOM 1660 C CA . ARG A 1 204 ? 21.542 3.532 -32.664 1.00 98.62 204 ARG A CA 1
ATOM 1661 C C . ARG A 1 204 ? 20.721 3.404 -33.948 1.00 98.62 204 ARG A C 1
ATOM 1663 O O . ARG A 1 204 ? 21.262 3.202 -35.030 1.00 98.62 204 ARG A O 1
ATOM 1670 N N . LEU A 1 205 ? 19.400 3.517 -33.841 1.00 98.56 205 LEU A N 1
ATOM 1671 C CA . LEU A 1 205 ? 18.504 3.486 -34.991 1.00 98.56 205 LEU A CA 1
ATOM 1672 C C . LEU A 1 205 ? 18.679 4.722 -35.886 1.00 98.56 205 LEU A C 1
ATOM 1674 O O . LEU A 1 205 ? 18.608 4.590 -37.108 1.00 98.56 205 LEU A O 1
ATOM 1678 N N . ALA A 1 206 ? 18.911 5.906 -35.314 1.00 98.38 206 ALA A N 1
ATOM 1679 C CA . ALA A 1 206 ? 19.230 7.103 -36.088 1.00 98.38 206 ALA A CA 1
ATOM 1680 C C . ALA A 1 206 ? 20.565 6.946 -36.836 1.00 98.38 206 ALA A C 1
ATOM 1682 O O . ALA A 1 206 ? 20.615 7.220 -38.035 1.00 98.38 206 ALA A O 1
ATOM 1683 N N . ASP A 1 207 ? 21.590 6.407 -36.174 1.00 98.31 207 ASP A N 1
ATOM 1684 C CA . ASP A 1 207 ? 22.898 6.142 -36.785 1.00 98.31 207 ASP A CA 1
ATOM 1685 C C . ASP A 1 207 ? 22.791 5.140 -37.942 1.00 98.31 207 ASP A C 1
ATOM 1687 O O . ASP A 1 207 ? 23.345 5.355 -39.020 1.00 98.31 207 ASP A O 1
ATOM 1691 N N . LEU A 1 208 ? 22.010 4.069 -37.764 1.00 98.38 208 LEU A N 1
ATOM 1692 C CA . LEU A 1 208 ? 21.746 3.090 -38.823 1.00 98.38 208 LEU A CA 1
ATOM 1693 C C . LEU A 1 208 ? 21.016 3.705 -40.016 1.00 98.38 208 LEU A C 1
ATOM 1695 O O . LEU A 1 208 ? 21.333 3.386 -41.161 1.00 98.38 208 LEU A O 1
ATOM 1699 N N . ARG A 1 209 ? 20.046 4.593 -39.770 1.00 98.44 209 ARG A N 1
ATOM 1700 C CA . ARG A 1 209 ? 19.352 5.314 -40.847 1.00 98.44 209 ARG A CA 1
ATOM 1701 C C . ARG A 1 209 ? 20.310 6.211 -41.617 1.00 98.44 209 ARG A C 1
ATOM 1703 O O . ARG A 1 209 ? 20.256 6.210 -42.841 1.00 98.44 209 ARG A O 1
ATOM 1710 N N . LEU A 1 210 ? 21.196 6.915 -40.916 1.00 98.38 210 LEU A N 1
ATOM 1711 C CA . LEU A 1 210 ? 22.215 7.753 -41.539 1.00 98.38 210 LEU A CA 1
ATOM 1712 C C . LEU A 1 210 ? 23.202 6.921 -42.373 1.00 98.38 210 LEU A C 1
ATOM 1714 O O . LEU A 1 210 ? 23.520 7.278 -43.506 1.00 98.38 210 LEU A O 1
ATOM 1718 N N . GLY A 1 211 ? 23.652 5.780 -41.844 1.00 98.31 211 GLY A N 1
ATOM 1719 C CA . GLY A 1 211 ? 24.504 4.847 -42.581 1.00 98.31 211 GLY A CA 1
ATOM 1720 C C . GLY A 1 211 ? 23.813 4.291 -43.829 1.00 98.31 211 GLY A C 1
ATOM 1721 O O . GLY A 1 211 ? 24.424 4.216 -44.893 1.00 98.31 211 GLY A O 1
ATOM 1722 N N . TYR A 1 212 ? 22.523 3.960 -43.729 1.00 98.12 212 TYR A N 1
ATOM 1723 C CA . TYR A 1 212 ? 21.725 3.510 -44.868 1.00 98.12 212 TYR A CA 1
ATOM 1724 C C . TYR A 1 212 ? 21.623 4.580 -45.959 1.00 98.12 212 TYR A C 1
ATOM 1726 O O . TYR A 1 212 ? 21.870 4.265 -47.123 1.00 98.12 212 TYR A O 1
ATOM 1734 N N . THR A 1 213 ? 21.303 5.830 -45.604 1.00 97.94 213 THR A N 1
ATOM 1735 C CA . THR A 1 213 ? 21.225 6.923 -46.587 1.00 97.94 213 THR A CA 1
ATOM 1736 C C . THR A 1 213 ? 22.577 7.165 -47.246 1.00 97.94 213 THR A C 1
ATOM 1738 O O . THR A 1 213 ? 22.652 7.219 -48.464 1.00 97.94 213 THR A O 1
ATOM 1741 N N . PHE A 1 214 ? 23.667 7.170 -46.474 1.00 98.06 214 PHE A N 1
ATOM 1742 C CA . PHE A 1 214 ? 25.017 7.329 -47.019 1.00 98.06 214 PHE A CA 1
ATOM 1743 C C . PHE A 1 214 ? 25.381 6.241 -48.043 1.00 98.06 214 PHE A C 1
ATOM 1745 O O . PHE A 1 214 ? 25.887 6.534 -49.126 1.00 98.06 214 PHE A O 1
ATOM 1752 N N . LEU A 1 215 ? 25.102 4.971 -47.731 1.00 97.69 215 LEU A N 1
ATOM 1753 C CA . LEU A 1 215 ? 25.360 3.863 -48.656 1.00 97.69 215 LEU A CA 1
ATOM 1754 C C . LEU A 1 215 ? 24.449 3.909 -49.886 1.00 97.69 215 LEU A C 1
ATOM 1756 O O . LEU A 1 215 ? 24.886 3.563 -50.987 1.00 97.69 215 LEU A O 1
ATOM 1760 N N . HIS A 1 216 ? 23.196 4.327 -49.707 1.00 97.88 216 HIS A N 1
ATOM 1761 C CA . HIS A 1 216 ? 22.267 4.545 -50.808 1.00 97.88 216 HIS A CA 1
ATOM 1762 C C . HIS A 1 216 ? 22.801 5.620 -51.765 1.00 97.88 216 HIS A C 1
ATOM 1764 O O . HIS A 1 216 ? 22.887 5.366 -52.966 1.00 97.88 216 HIS A O 1
ATOM 1770 N N . ASP A 1 217 ? 23.253 6.756 -51.235 1.00 97.50 217 ASP A N 1
ATOM 1771 C CA . ASP A 1 217 ? 23.796 7.870 -52.016 1.00 97.50 217 ASP A CA 1
ATOM 1772 C C . ASP A 1 217 ? 25.060 7.457 -52.789 1.00 97.50 217 ASP A C 1
ATOM 1774 O O . ASP A 1 217 ? 25.190 7.750 -53.978 1.00 97.50 217 ASP A O 1
ATOM 1778 N N . ILE A 1 218 ? 25.966 6.689 -52.165 1.00 96.94 218 ILE A N 1
ATOM 1779 C CA . ILE A 1 218 ? 27.143 6.125 -52.854 1.00 96.94 218 ILE A CA 1
ATOM 1780 C C . ILE A 1 218 ? 26.723 5.193 -53.991 1.00 96.94 218 ILE A C 1
ATOM 1782 O O . ILE A 1 218 ? 27.296 5.233 -55.084 1.00 96.94 218 ILE A O 1
ATOM 1786 N N . ARG A 1 219 ? 25.742 4.322 -53.745 1.00 97.56 219 ARG A N 1
ATOM 1787 C CA . ARG A 1 219 ? 25.257 3.380 -54.757 1.00 97.56 219 ARG A CA 1
ATOM 1788 C C . ARG A 1 219 ? 24.622 4.117 -55.932 1.00 97.56 219 ARG A C 1
ATOM 1790 O O . ARG A 1 219 ? 24.833 3.720 -57.081 1.00 97.56 219 ARG A O 1
ATOM 1797 N N . GLU A 1 220 ? 23.865 5.171 -55.659 1.00 97.31 220 GLU A N 1
ATOM 1798 C CA . GLU A 1 220 ? 23.260 6.011 -56.684 1.00 97.31 220 GLU A CA 1
ATOM 1799 C C . GLU A 1 220 ? 24.327 6.740 -57.505 1.00 97.31 220 GLU A C 1
ATOM 1801 O O . GLU A 1 220 ? 24.319 6.633 -58.733 1.00 97.31 220 GLU A O 1
ATOM 1806 N N . LEU A 1 221 ? 25.308 7.365 -56.847 1.00 96.50 221 LEU A N 1
ATOM 1807 C CA . LEU A 1 221 ? 26.438 8.021 -57.506 1.00 96.50 221 LEU A CA 1
ATOM 1808 C C . LEU A 1 221 ? 27.212 7.054 -58.413 1.00 96.50 221 LEU A C 1
ATOM 1810 O O . LEU A 1 221 ? 27.478 7.364 -59.574 1.00 96.50 221 LEU A O 1
ATOM 1814 N N . ASN A 1 222 ? 27.529 5.855 -57.920 1.00 95.69 222 ASN A N 1
ATOM 1815 C CA . ASN A 1 222 ? 28.214 4.829 -58.708 1.00 95.69 222 ASN A CA 1
ATOM 1816 C C . ASN A 1 222 ? 27.362 4.389 -59.913 1.00 95.69 222 ASN A C 1
ATOM 1818 O O . ASN A 1 222 ? 27.849 4.295 -61.037 1.00 95.69 222 ASN A O 1
ATOM 1822 N N . THR A 1 223 ? 26.054 4.208 -59.720 1.00 96.31 223 THR A N 1
ATOM 1823 C CA . THR A 1 223 ? 25.135 3.872 -60.818 1.00 96.31 223 THR A CA 1
ATOM 1824 C C . THR A 1 223 ? 25.115 4.966 -61.888 1.00 96.31 223 THR A C 1
ATOM 1826 O O . THR A 1 223 ? 25.128 4.662 -63.082 1.00 96.31 223 THR A O 1
ATOM 1829 N N . GLN A 1 224 ? 25.098 6.238 -61.485 1.00 95.88 224 GLN A N 1
ATOM 1830 C CA . GLN A 1 224 ? 25.161 7.371 -62.408 1.00 95.88 224 GLN A CA 1
ATOM 1831 C C . GLN A 1 224 ? 26.500 7.412 -63.158 1.00 95.88 224 GLN A C 1
ATOM 1833 O O . GLN A 1 224 ? 26.495 7.555 -64.382 1.00 95.88 224 GLN A O 1
ATOM 1838 N N . TYR A 1 225 ? 27.621 7.196 -62.464 1.00 92.25 225 TYR A N 1
ATOM 1839 C CA . TYR A 1 225 ? 28.950 7.097 -63.073 1.00 92.25 225 TYR A CA 1
ATOM 1840 C C . TYR A 1 225 ? 29.022 5.982 -64.123 1.00 92.25 225 TYR A C 1
ATOM 1842 O O . TYR A 1 225 ? 29.422 6.225 -65.260 1.00 92.25 225 TYR A O 1
ATOM 1850 N N . LEU A 1 226 ? 28.571 4.771 -63.783 1.00 93.00 226 LEU A N 1
ATOM 1851 C CA . LEU A 1 226 ? 28.566 3.635 -64.707 1.00 93.00 226 LEU A CA 1
ATOM 1852 C C . LEU A 1 226 ? 27.675 3.896 -65.930 1.00 93.00 226 LEU A C 1
ATOM 1854 O O . LEU A 1 226 ? 28.055 3.567 -67.053 1.00 93.00 226 LEU A O 1
ATOM 1858 N N . ARG A 1 227 ? 26.510 4.535 -65.745 1.00 95.06 227 ARG A N 1
ATOM 1859 C CA . ARG A 1 227 ? 25.648 4.952 -66.866 1.00 95.06 227 ARG A CA 1
ATOM 1860 C C . ARG A 1 227 ? 26.324 5.989 -67.759 1.00 95.06 227 ARG A C 1
ATOM 1862 O O . ARG A 1 227 ? 26.197 5.889 -68.977 1.00 95.06 227 ARG A O 1
ATOM 1869 N N . TYR A 1 228 ? 27.015 6.971 -67.179 1.00 92.56 228 TYR A N 1
ATOM 1870 C CA . TYR A 1 228 ? 27.797 7.950 -67.937 1.00 92.56 228 TYR A CA 1
ATOM 1871 C C . TYR A 1 228 ? 28.891 7.243 -68.742 1.00 92.56 228 TYR A C 1
ATOM 1873 O O . TYR A 1 228 ? 28.954 7.381 -69.960 1.00 92.56 228 TYR A O 1
ATOM 1881 N N . ARG A 1 229 ? 29.673 6.378 -68.092 1.00 89.19 229 ARG A N 1
ATOM 1882 C CA . ARG A 1 229 ? 30.730 5.588 -68.729 1.00 89.19 229 ARG A CA 1
ATOM 1883 C C . ARG A 1 229 ? 30.259 4.759 -69.903 1.00 89.19 229 ARG A C 1
ATOM 1885 O O . ARG A 1 229 ? 30.910 4.742 -70.942 1.00 89.19 229 ARG A O 1
ATOM 1892 N N . HIS A 1 230 ? 29.119 4.098 -69.747 1.00 90.81 230 HIS A N 1
ATOM 1893 C CA . HIS A 1 230 ? 28.548 3.293 -70.814 1.00 90.81 230 HIS A CA 1
ATOM 1894 C C . HIS A 1 230 ? 28.210 4.138 -72.053 1.00 90.81 230 HIS A C 1
ATOM 1896 O O . HIS A 1 230 ? 28.426 3.701 -73.181 1.00 90.81 230 HIS A O 1
ATOM 1902 N N . LYS A 1 231 ? 27.738 5.377 -71.856 1.00 92.31 231 LYS A N 1
ATOM 1903 C CA . LYS A 1 231 ? 27.466 6.325 -72.949 1.00 92.31 231 LYS A CA 1
ATOM 1904 C C . LYS A 1 231 ? 28.749 6.919 -73.550 1.00 92.31 231 LYS A C 1
ATOM 1906 O O . LYS A 1 231 ? 28.794 7.138 -74.756 1.00 92.31 231 LYS A O 1
ATOM 1911 N N . HIS A 1 232 ? 29.793 7.111 -72.744 1.00 86.81 232 HIS A N 1
ATOM 1912 C CA . HIS A 1 232 ? 31.050 7.781 -73.107 1.00 86.81 232 HIS A CA 1
ATOM 1913 C C . HIS A 1 232 ? 32.260 6.826 -73.110 1.00 86.81 232 HIS A C 1
ATOM 1915 O O . HIS A 1 232 ? 33.314 7.118 -72.551 1.00 86.81 232 HIS A O 1
ATOM 1921 N N . HIS A 1 233 ? 32.134 5.662 -73.754 1.00 81.75 233 HIS A N 1
ATOM 1922 C CA . HIS A 1 233 ? 33.162 4.606 -73.720 1.00 81.75 233 HIS A CA 1
ATOM 1923 C C . HIS A 1 233 ? 34.507 4.976 -74.378 1.00 81.75 233 HIS A C 1
ATOM 1925 O O . HIS A 1 233 ? 35.495 4.283 -74.158 1.00 81.75 233 HIS A O 1
ATOM 1931 N N . LYS A 1 234 ? 34.552 6.034 -75.199 1.00 82.44 234 LYS A N 1
ATOM 1932 C CA . LYS A 1 234 ? 35.772 6.497 -75.890 1.00 82.44 234 LYS A CA 1
ATOM 1933 C C . LYS A 1 234 ? 36.525 7.593 -75.131 1.00 82.44 234 LYS A C 1
ATOM 1935 O O . LYS A 1 234 ? 37.633 7.943 -75.521 1.00 82.44 234 LYS A O 1
ATOM 1940 N N . GLU A 1 235 ? 35.923 8.163 -74.087 1.00 83.56 235 GLU A N 1
ATOM 1941 C CA . GLU A 1 235 ? 36.570 9.172 -73.249 1.00 83.56 235 GLU A CA 1
ATOM 1942 C C . GLU A 1 235 ? 37.461 8.474 -72.217 1.00 83.56 235 GLU A C 1
ATOM 1944 O O . GLU A 1 235 ? 36.982 7.689 -71.396 1.00 83.56 235 GLU A O 1
ATOM 1949 N N . ASN A 1 236 ? 38.762 8.760 -72.240 1.00 77.75 236 ASN A N 1
ATOM 1950 C CA . ASN A 1 236 ? 39.704 8.170 -71.291 1.00 77.75 236 ASN A CA 1
ATOM 1951 C C . ASN A 1 236 ? 39.401 8.625 -69.858 1.00 77.75 236 ASN A C 1
ATOM 1953 O O . ASN A 1 236 ? 39.081 9.789 -69.608 1.00 77.75 236 ASN A O 1
ATOM 1957 N N . GLU A 1 237 ? 39.508 7.709 -68.893 1.00 78.19 237 GLU A N 1
ATOM 1958 C CA . GLU A 1 237 ? 39.336 8.054 -67.484 1.00 78.19 237 GLU A CA 1
ATOM 1959 C C . GLU A 1 237 ? 40.467 8.978 -67.028 1.00 78.19 237 GLU A C 1
ATOM 1961 O O . GLU A 1 237 ? 41.610 8.552 -66.891 1.00 78.19 237 GLU A O 1
ATOM 1966 N N . THR A 1 238 ? 40.163 10.259 -66.813 1.00 79.56 238 THR A N 1
ATOM 1967 C CA . THR A 1 238 ? 41.131 11.189 -66.227 1.00 79.56 238 THR A CA 1
ATOM 1968 C C . THR A 1 238 ? 40.926 11.231 -64.725 1.00 79.56 238 THR A C 1
ATOM 1970 O O . THR A 1 238 ? 39.890 11.663 -64.221 1.00 79.56 238 THR A O 1
ATOM 1973 N N . TYR A 1 239 ? 41.930 10.748 -64.013 1.00 81.56 239 TYR A N 1
ATOM 1974 C CA . TYR A 1 239 ? 41.966 10.709 -62.567 1.00 81.56 239 TYR A CA 1
ATOM 1975 C C . TYR A 1 239 ? 42.778 11.897 -62.044 1.00 81.56 239 TYR A C 1
ATOM 1977 O O . TYR A 1 239 ? 43.832 12.220 -62.586 1.00 81.56 239 TYR A O 1
ATOM 1985 N N . GLY A 1 240 ? 42.302 12.563 -60.988 1.00 85.25 240 GLY A N 1
ATOM 1986 C CA . GLY A 1 240 ? 43.090 13.606 -60.323 1.00 85.25 240 GLY A CA 1
ATOM 1987 C C . GLY A 1 240 ? 44.362 13.010 -59.714 1.00 85.25 240 GLY A C 1
ATOM 1988 O O . GLY A 1 240 ? 44.327 11.878 -59.230 1.00 85.25 240 GLY A O 1
ATOM 1989 N N . ALA A 1 241 ? 45.463 13.766 -59.701 1.00 80.44 241 ALA A N 1
ATOM 1990 C CA . ALA A 1 241 ? 46.780 13.293 -59.248 1.00 80.44 241 ALA A CA 1
ATOM 1991 C C . ALA A 1 241 ? 46.786 12.702 -57.819 1.00 80.44 241 ALA A C 1
ATOM 1993 O O . ALA A 1 241 ? 47.600 11.844 -57.506 1.00 80.44 241 ALA A O 1
ATOM 1994 N N . SER A 1 242 ? 45.851 13.120 -56.960 1.00 84.19 242 SER A N 1
ATOM 1995 C CA . SER A 1 242 ? 45.689 12.630 -55.582 1.00 84.19 242 SER A CA 1
ATOM 1996 C C . SER A 1 242 ? 44.754 11.424 -55.436 1.00 84.19 242 SER A C 1
ATOM 1998 O O . SER A 1 242 ? 44.525 10.941 -54.327 1.00 84.19 242 SER A O 1
ATOM 2000 N N . SER A 1 243 ? 44.155 10.948 -56.525 1.00 85.19 243 SER A N 1
ATOM 2001 C CA . SER A 1 243 ? 43.231 9.820 -56.472 1.00 85.19 243 SER A CA 1
ATOM 2002 C C . SER A 1 243 ? 43.986 8.490 -56.453 1.00 85.19 243 SER A C 1
ATOM 2004 O O . SER A 1 243 ? 45.022 8.322 -57.097 1.00 85.19 243 SER A O 1
ATOM 2006 N N . LYS A 1 244 ? 43.436 7.503 -55.739 1.00 83.44 244 LYS A N 1
ATOM 2007 C CA . LYS A 1 244 ? 44.031 6.163 -55.638 1.00 83.44 244 LYS A CA 1
ATOM 2008 C C . LYS A 1 244 ? 44.323 5.519 -57.009 1.00 83.44 244 LYS A C 1
ATOM 2010 O O . LYS A 1 244 ? 45.400 4.946 -57.145 1.00 83.44 244 LYS A O 1
ATOM 2015 N N . PRO A 1 245 ? 43.440 5.607 -58.024 1.00 83.94 245 PRO A N 1
ATOM 2016 C CA . PRO A 1 245 ? 43.752 5.076 -59.350 1.00 83.94 245 PRO A CA 1
ATOM 2017 C C . PRO A 1 245 ? 44.961 5.762 -60.003 1.00 83.94 245 PRO A C 1
ATOM 2019 O O . PRO A 1 245 ? 45.804 5.070 -60.563 1.00 83.94 245 PRO A O 1
ATOM 2022 N N . ALA A 1 246 ? 45.100 7.088 -59.868 1.00 83.88 246 ALA A N 1
ATOM 2023 C CA . ALA A 1 246 ? 46.260 7.816 -60.389 1.00 83.88 246 ALA A CA 1
ATOM 2024 C C . ALA A 1 246 ? 47.570 7.378 -59.712 1.00 83.88 246 ALA A C 1
ATOM 2026 O O . ALA A 1 246 ? 48.553 7.113 -60.398 1.00 83.88 246 ALA A O 1
ATOM 2027 N N . MET A 1 247 ? 47.562 7.210 -58.385 1.00 83.94 247 MET A N 1
ATOM 2028 C CA . MET A 1 247 ? 48.735 6.733 -57.641 1.00 83.94 247 MET A CA 1
ATOM 2029 C C . MET A 1 247 ? 49.156 5.310 -58.039 1.00 83.94 247 MET A C 1
ATOM 2031 O O . MET A 1 247 ? 50.346 5.018 -58.125 1.00 83.94 247 MET A O 1
ATOM 2035 N N . LEU A 1 248 ? 48.192 4.415 -58.290 1.00 84.44 248 LEU A N 1
ATOM 2036 C CA . LEU A 1 248 ? 48.485 3.048 -58.736 1.00 84.44 248 LEU A CA 1
ATOM 2037 C C . LEU A 1 248 ? 49.109 3.028 -60.136 1.00 84.44 248 LEU A C 1
ATOM 2039 O O . LEU A 1 248 ? 50.053 2.275 -60.364 1.00 84.44 248 LEU A O 1
ATOM 2043 N N . LEU A 1 249 ? 48.617 3.866 -61.052 1.00 82.88 249 LEU A N 1
ATOM 2044 C CA . LEU A 1 249 ? 49.200 4.012 -62.387 1.00 82.88 249 LEU A CA 1
ATOM 2045 C C . LEU A 1 249 ? 50.627 4.569 -62.321 1.00 82.88 249 LEU A C 1
ATOM 2047 O O . LEU A 1 249 ? 51.515 4.046 -62.988 1.00 82.88 249 LEU A O 1
ATOM 2051 N N . GLU A 1 250 ? 50.870 5.574 -61.476 1.00 82.00 250 GLU A N 1
ATOM 2052 C CA . GLU A 1 250 ? 52.209 6.134 -61.262 1.00 82.00 250 GLU A CA 1
ATOM 2053 C C . GLU A 1 250 ? 53.180 5.083 -60.696 1.00 82.00 250 GLU A C 1
ATOM 2055 O O . GLU A 1 250 ? 54.326 4.978 -61.136 1.00 82.00 250 GLU A O 1
ATOM 2060 N N . GLN A 1 251 ? 52.723 4.261 -59.747 1.00 83.81 251 GLN A N 1
ATOM 2061 C CA . GLN A 1 251 ? 53.529 3.180 -59.182 1.00 83.81 251 GLN A CA 1
ATOM 2062 C C . GLN A 1 251 ? 53.848 2.092 -60.220 1.00 83.81 251 GLN A C 1
ATOM 2064 O O . GLN A 1 251 ? 54.980 1.613 -60.263 1.00 83.81 251 GLN A O 1
ATOM 2069 N N . GLN A 1 252 ? 52.885 1.723 -61.071 1.00 80.06 252 GLN A N 1
ATOM 2070 C CA . GLN A 1 252 ? 53.117 0.779 -62.169 1.00 80.06 252 GLN A CA 1
ATOM 2071 C C . GLN A 1 252 ? 54.116 1.329 -63.191 1.00 80.06 252 GLN A C 1
ATOM 2073 O O . GLN A 1 252 ? 55.042 0.619 -63.571 1.00 80.06 252 GLN A O 1
ATOM 2078 N N . GLN A 1 253 ? 53.987 2.600 -63.583 1.00 78.44 253 GLN A N 1
ATOM 2079 C CA . GLN A 1 253 ? 54.935 3.251 -64.493 1.00 78.44 253 GLN A CA 1
ATOM 2080 C C . GLN A 1 253 ? 56.355 3.272 -63.915 1.00 78.44 253 GLN A C 1
ATOM 2082 O O . GLN A 1 253 ? 57.308 2.927 -64.607 1.00 78.44 253 GLN A O 1
ATOM 2087 N N . LYS A 1 254 ? 56.505 3.595 -62.624 1.00 79.06 254 LYS A N 1
ATOM 2088 C CA . LYS A 1 254 ? 57.804 3.553 -61.932 1.00 79.06 254 LYS A CA 1
ATOM 2089 C C . LYS A 1 254 ? 58.398 2.141 -61.861 1.00 79.06 254 LYS A C 1
ATOM 2091 O O . LYS A 1 254 ? 59.609 2.005 -61.987 1.00 79.06 254 LYS A O 1
ATOM 2096 N N . GLY A 1 255 ? 57.576 1.108 -61.666 1.00 76.12 255 GLY A N 1
ATOM 2097 C CA . GLY A 1 255 ? 58.026 -0.289 -61.650 1.00 76.12 255 GLY A CA 1
ATOM 2098 C C . GLY A 1 255 ? 58.509 -0.786 -63.016 1.00 76.12 255 GLY A C 1
ATOM 2099 O O . GLY A 1 255 ? 59.569 -1.396 -63.095 1.00 76.12 255 GLY A O 1
ATOM 2100 N N . ILE A 1 256 ? 57.783 -0.455 -64.089 1.00 69.62 256 ILE A N 1
ATOM 2101 C CA . ILE A 1 256 ? 58.160 -0.800 -65.471 1.00 69.62 256 ILE A CA 1
ATOM 2102 C C . ILE A 1 256 ? 59.479 -0.116 -65.858 1.00 69.62 256 ILE A C 1
ATOM 2104 O O . ILE A 1 256 ? 60.363 -0.761 -66.415 1.00 69.62 256 ILE A O 1
ATOM 2108 N N . ASN A 1 257 ? 59.659 1.155 -65.484 1.00 64.44 257 ASN A N 1
ATOM 2109 C CA . ASN A 1 257 ? 60.897 1.891 -65.760 1.00 64.44 257 ASN A CA 1
ATOM 2110 C C . ASN A 1 257 ? 62.121 1.305 -65.019 1.00 64.44 257 ASN A C 1
ATOM 2112 O O . ASN A 1 257 ? 63.231 1.335 -65.539 1.00 64.44 257 ASN A O 1
ATOM 2116 N N . GLN A 1 258 ? 61.934 0.715 -63.831 1.00 60.47 258 GLN A N 1
ATOM 2117 C CA . GLN A 1 258 ? 63.012 0.029 -63.099 1.00 60.47 258 GLN A CA 1
ATOM 2118 C C . GLN A 1 258 ? 63.389 -1.335 -63.700 1.00 60.47 258 GLN A C 1
ATOM 2120 O O . GLN A 1 258 ? 64.509 -1.804 -63.495 1.00 60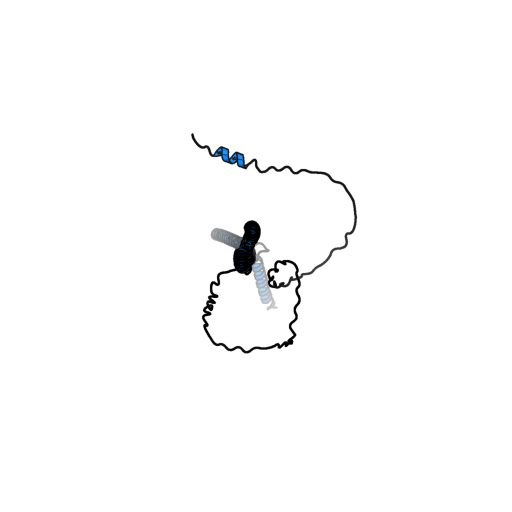.47 258 GLN A O 1
ATOM 2125 N N . GLU A 1 259 ? 62.471 -2.005 -64.402 1.00 59.28 259 GLU A N 1
ATOM 2126 C CA . GLU A 1 259 ? 62.762 -3.252 -65.123 1.00 59.28 259 GLU A CA 1
ATOM 2127 C C . GLU A 1 259 ? 63.517 -2.978 -66.428 1.00 59.28 259 GLU A C 1
ATOM 2129 O O . GLU A 1 259 ? 64.476 -3.690 -66.723 1.00 59.28 259 GLU A O 1
ATOM 2134 N N . THR A 1 260 ? 63.174 -1.904 -67.149 1.00 58.53 260 THR A N 1
ATOM 2135 C CA . THR A 1 260 ? 63.885 -1.492 -68.371 1.00 58.53 260 THR A CA 1
ATOM 2136 C C . THR A 1 260 ? 65.313 -1.010 -68.088 1.00 58.53 260 THR A C 1
ATOM 2138 O O . THR A 1 260 ? 66.233 -1.383 -68.813 1.00 58.53 260 THR A O 1
ATOM 2141 N N . GLU A 1 261 ? 65.536 -0.286 -66.983 1.00 57.81 261 GLU A N 1
ATOM 2142 C CA . GLU A 1 261 ? 66.881 0.144 -66.553 1.00 57.81 261 GLU A CA 1
ATOM 2143 C C . GLU A 1 261 ? 67.780 -1.041 -66.138 1.00 57.81 261 GLU A C 1
ATOM 2145 O O . GLU A 1 261 ? 68.993 -1.011 -66.346 1.00 57.81 261 GLU A O 1
ATOM 2150 N N . LYS A 1 262 ? 67.207 -2.132 -65.605 1.00 57.84 262 LYS A N 1
ATOM 2151 C CA . LYS A 1 262 ? 67.963 -3.358 -65.277 1.00 57.84 262 LYS A CA 1
ATOM 2152 C C . LYS A 1 262 ? 68.319 -4.194 -66.504 1.00 57.84 262 LYS A C 1
ATOM 2154 O O . LYS A 1 262 ? 69.335 -4.883 -66.482 1.00 57.84 262 LYS A O 1
ATOM 2159 N N . THR A 1 263 ? 67.499 -4.165 -67.554 1.00 55.47 263 THR A N 1
ATOM 2160 C CA . THR A 1 263 ? 67.783 -4.887 -68.805 1.00 55.47 263 THR A CA 1
ATOM 2161 C C . THR A 1 263 ? 68.785 -4.162 -69.700 1.00 55.47 263 THR A C 1
ATOM 2163 O O . THR A 1 263 ? 69.528 -4.825 -70.420 1.00 55.47 263 THR A O 1
ATOM 2166 N N . GLU A 1 264 ? 68.856 -2.831 -69.629 1.00 53.22 264 GLU A N 1
ATOM 2167 C CA . GLU A 1 264 ? 69.845 -2.041 -70.376 1.00 53.22 264 GLU A CA 1
ATOM 2168 C C . GLU A 1 264 ? 71.224 -2.021 -69.692 1.00 53.22 264 GLU A C 1
ATOM 2170 O O . GLU A 1 264 ? 72.238 -2.031 -70.381 1.00 53.22 264 GLU A O 1
ATOM 2175 N N . GLY A 1 265 ? 71.294 -2.138 -68.360 1.00 53.44 265 GLY A N 1
ATOM 2176 C CA . GLY A 1 265 ? 72.558 -2.284 -67.617 1.00 53.44 265 GLY A CA 1
ATOM 2177 C C . GLY A 1 265 ? 73.196 -3.684 -67.643 1.00 53.44 265 GLY A C 1
ATOM 2178 O O . GLY A 1 265 ? 74.167 -3.916 -66.930 1.00 53.44 265 GLY A O 1
ATOM 2179 N N . SER A 1 266 ? 72.652 -4.638 -68.410 1.00 47.16 266 SER A N 1
ATOM 2180 C CA . SER A 1 266 ? 73.190 -6.007 -68.537 1.00 47.16 266 SER A CA 1
ATOM 2181 C C . SER A 1 266 ? 74.018 -6.228 -69.818 1.00 47.16 266 SER A C 1
ATOM 2183 O O . SER A 1 266 ? 74.406 -7.366 -70.091 1.00 47.16 266 SER A O 1
ATOM 2185 N N . TRP A 1 267 ? 74.284 -5.172 -70.595 1.00 52.22 267 TRP A N 1
ATOM 2186 C CA . TRP A 1 267 ? 75.112 -5.207 -71.811 1.00 52.22 267 TRP A CA 1
ATOM 2187 C C . TRP A 1 267 ? 76.297 -4.223 -71.793 1.00 52.22 267 TRP A C 1
ATOM 2189 O O . TRP A 1 267 ? 76.841 -3.926 -72.856 1.00 52.22 267 TRP A O 1
ATOM 2199 N N . GLU A 1 268 ? 76.729 -3.757 -70.618 1.00 41.34 268 GLU A N 1
ATOM 2200 C CA . GLU A 1 268 ? 78.019 -3.061 -70.448 1.00 41.34 268 GLU A CA 1
ATOM 2201 C C . GLU A 1 268 ? 79.048 -3.934 -69.722 1.00 41.34 268 GLU A C 1
ATOM 2203 O O . GLU A 1 268 ? 78.703 -4.523 -68.671 1.00 41.34 268 GLU A O 1
#

Organism: Betta splendens (NCBI:txid158456)

Sequence (268 aa):
MKWNPRKAEEAKRRRHMKPVKNKQMKTVRKRSKLISGRSSDSQEESESGTKQQKCRKVLSSEEKEHEDTSWAKVSRSRKSSSGTSADAEKTNIPDDRKSRGHREETDLDLVLAAFIDFCDKYRESVVSKAVKQSIDSFSNNVKEQLLKKISFYKEFRFLKRQNAKVGSLICRKTQRLLDAKNELMRAERQVRLLQTEKAELQLRLADLRLGYTFLHDIRELNTQYLRYRHKHHKENETYGASSKPAMLLEQQQKGINQETEKTEGSWE

pLDDT: mean 70.99, std 26.99, range [26.31, 98.75]

Foldseek 3Di:
DDDDPVVVVVVVVPPPDDDDDDDDDDDDDDDDDDDDDDDDDDDDDDDDPPDPPPPDDPDDDDDDDDDDDDDDDDDDDDDDDDDDDDDDPDDPPPPPPPPDPPPPCDVLNVVLVVLVVVLVVVLVVDDDPVVNVVSVVVNVVVSVVSVVVVVVVVVVVVVVVVVVVVVVVVVVVVVVVVVVVVVVVVVVVVVVVVVVVVVVVVVVVVVVVVVVVVVVVVVVVVVVVVVVCVVPVPDDDDDDCPDPVNVVVVVVVVVVVVVVVVVVVVPD

InterPro domains:
  IPR025214 Centromere protein U [PF13097] (10-177)

Radius of gyration: 50.69 Å; chains: 1; bounding box: 120×80×138 Å